Protein AF-A0A9P6NY23-F1 (afdb_monomer)

Nearest PDB structures (foldseek):
  4txw-assembly1_A  TM=6.314E-01  e=6.203E-06  Clostridium perfringens ATCC 13124
  7xtl-assembly2_B  TM=5.677E-01  e=8.888E-04  Homo sapiens
  7vmt-assembly4_D  TM=5.258E-01  e=1.716E-03  Mus musculus
  8h3s-assembly1_A  TM=4.570E-01  e=6.595E-02  Homo sapiens
  8h3u-assembly1_A  TM=4.764E-01  e=2.610E-01  Homo sapiens

Mean predicted aligned error: 10.03 Å

Radius of gyration: 23.02 Å; Cα contacts (8 Å, |Δi|>4): 483; chains: 1; bounding box: 55×40×74 Å

Sequence (301 aa):
MGSGTFVSKANVNKFSKLLELDLVQNGFSDAYFLTYMNQVPYQLEGHGSTDQYALSDDEKVHMHKGLVTLYHSLQHKNDIFPTNEEQPNMYKHDARTACRDDRCLFLTNVEAFPDVRLFSYNPSISVDDSERIHTDYFDQNKFISHPYSSAVDGDDKSAWKGPHNIKAGDYIGLDMLRPMPIALNYRVLTQHPYAYRRTLSVQISNDGVDWTEVRTAAPIACHAFDTKDAQENVPDLLECRFSIKETRYRFMRLESKRDLNFGFKVYDISFSAKAKRDVNGQLLEIVADEDGVFFVEDKDE

Structure (mmCIF, N/CA/C/O backbone):
data_AF-A0A9P6NY23-F1
#
_entry.id   AF-A0A9P6NY23-F1
#
loop_
_atom_site.group_PDB
_atom_site.id
_atom_site.type_symbol
_atom_site.label_atom_id
_atom_site.label_alt_id
_atom_site.label_comp_id
_atom_site.label_asym_id
_atom_site.label_entity_id
_atom_site.label_seq_id
_atom_site.pdbx_PDB_ins_code
_atom_site.Cartn_x
_atom_site.Cartn_y
_atom_site.Cartn_z
_atom_site.occupancy
_atom_site.B_iso_or_equiv
_atom_site.auth_seq_id
_atom_site.auth_comp_id
_atom_site.auth_asym_id
_atom_site.auth_atom_id
_atom_site.pdbx_PDB_model_num
ATOM 1 N N . MET A 1 1 ? 6.246 12.409 -7.779 1.00 38.81 1 MET A N 1
ATOM 2 C CA . MET A 1 1 ? 6.589 11.412 -6.743 1.00 38.81 1 MET A CA 1
ATOM 3 C C . MET A 1 1 ? 8.057 11.575 -6.381 1.00 38.81 1 MET A C 1
ATOM 5 O O . MET A 1 1 ? 8.905 11.297 -7.216 1.00 38.81 1 MET A O 1
ATOM 9 N N . GLY A 1 2 ? 8.376 12.048 -5.175 1.00 33.03 2 GLY A N 1
ATOM 10 C CA . GLY A 1 2 ? 9.726 11.891 -4.626 1.00 33.03 2 GLY A CA 1
ATOM 11 C C . GLY A 1 2 ? 9.853 10.481 -4.057 1.00 33.03 2 GLY A C 1
ATOM 12 O O . GLY A 1 2 ? 9.411 10.236 -2.941 1.00 33.03 2 GLY A O 1
ATOM 13 N N . SER A 1 3 ? 10.366 9.536 -4.843 1.00 41.41 3 SER A N 1
ATOM 14 C CA . SER A 1 3 ? 10.456 8.123 -4.463 1.00 41.41 3 SER A CA 1
ATOM 15 C C . SER A 1 3 ? 11.861 7.776 -3.977 1.00 41.41 3 SER A C 1
ATOM 17 O O . SER A 1 3 ? 12.781 7.608 -4.775 1.00 41.41 3 SER A O 1
ATOM 19 N N . GLY A 1 4 ? 12.030 7.608 -2.668 1.00 44.78 4 GLY A N 1
ATOM 20 C CA . GLY A 1 4 ? 13.106 6.767 -2.155 1.00 44.78 4 GLY A CA 1
ATOM 21 C C . GLY A 1 4 ? 12.670 5.310 -2.278 1.00 44.78 4 GLY A C 1
ATOM 22 O O . GLY A 1 4 ? 11.693 4.914 -1.651 1.00 44.78 4 GLY A O 1
ATOM 23 N N . THR A 1 5 ? 13.362 4.507 -3.084 1.00 52.97 5 THR A N 1
ATOM 24 C CA . THR A 1 5 ? 13.116 3.057 -3.122 1.00 52.97 5 THR A CA 1
ATOM 25 C C . THR A 1 5 ? 14.049 2.387 -2.121 1.00 52.97 5 THR A C 1
ATOM 27 O O . THR A 1 5 ? 15.268 2.540 -2.209 1.00 52.97 5 THR A O 1
ATOM 30 N N . PHE A 1 6 ? 13.504 1.634 -1.163 1.00 59.56 6 PHE A N 1
ATOM 31 C CA . PHE A 1 6 ? 14.333 0.768 -0.328 1.00 59.56 6 PHE A CA 1
ATOM 32 C C . PHE A 1 6 ? 14.863 -0.377 -1.186 1.00 59.56 6 PHE A C 1
ATOM 34 O O . PHE A 1 6 ? 14.111 -1.238 -1.634 1.00 59.56 6 PHE A O 1
ATOM 41 N N . VAL A 1 7 ? 16.173 -0.385 -1.409 1.00 68.00 7 VAL A N 1
ATOM 42 C CA . VAL A 1 7 ? 16.854 -1.430 -2.174 1.00 68.00 7 VAL A CA 1
ATOM 43 C C . VAL A 1 7 ? 17.757 -2.231 -1.251 1.00 68.00 7 VAL A C 1
ATOM 45 O O . VAL A 1 7 ? 18.436 -1.690 -0.376 1.00 68.00 7 VAL A O 1
ATOM 48 N N . SER A 1 8 ? 17.764 -3.550 -1.420 1.00 73.38 8 SER A N 1
ATOM 49 C CA . SER A 1 8 ? 18.634 -4.409 -0.625 1.00 73.38 8 SER A CA 1
ATOM 50 C C . SER A 1 8 ? 20.103 -4.157 -0.989 1.00 73.38 8 SER A C 1
ATOM 52 O O . SER A 1 8 ? 20.446 -3.884 -2.142 1.00 73.38 8 SER A O 1
ATOM 54 N N . LYS A 1 9 ? 21.013 -4.331 -0.021 1.00 80.56 9 LYS A N 1
ATOM 55 C CA . LYS A 1 9 ? 22.464 -4.301 -0.285 1.00 80.56 9 LYS A CA 1
ATOM 56 C C . LYS A 1 9 ? 22.869 -5.304 -1.377 1.00 80.56 9 LYS A C 1
ATOM 58 O O . LYS A 1 9 ? 23.813 -5.055 -2.123 1.00 80.56 9 LYS A O 1
ATOM 63 N N . ALA A 1 10 ? 22.162 -6.431 -1.473 1.00 81.50 10 ALA A N 1
ATOM 64 C CA . ALA A 1 10 ? 22.387 -7.427 -2.514 1.00 81.50 10 ALA A CA 1
ATOM 65 C C . ALA A 1 10 ? 22.076 -6.870 -3.914 1.00 81.50 10 ALA A C 1
ATOM 67 O O . ALA A 1 10 ? 22.895 -7.044 -4.816 1.00 81.50 10 ALA A O 1
ATOM 68 N N . ASN A 1 11 ? 20.967 -6.139 -4.068 1.00 81.69 11 ASN A N 1
ATOM 69 C CA . ASN A 1 11 ? 20.565 -5.516 -5.333 1.00 81.69 11 ASN A CA 1
ATOM 70 C C . ASN A 1 11 ? 21.550 -4.423 -5.762 1.00 81.69 11 ASN A C 1
ATOM 72 O O . ASN A 1 11 ? 21.963 -4.395 -6.920 1.00 81.69 11 ASN A O 1
ATOM 76 N N . VAL A 1 12 ? 22.035 -3.611 -4.814 1.00 85.06 12 VAL A N 1
ATOM 77 C CA . VAL A 1 12 ? 23.101 -2.624 -5.0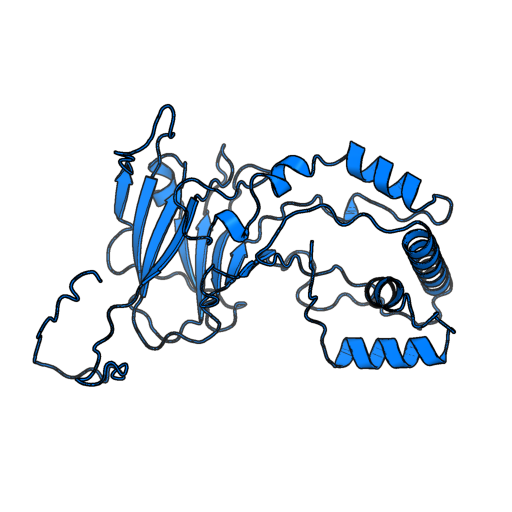71 1.00 85.06 12 VAL A CA 1
ATOM 78 C C . VAL A 1 12 ? 24.377 -3.303 -5.566 1.00 85.06 12 VAL A C 1
ATOM 80 O O . VAL A 1 12 ? 24.870 -2.979 -6.642 1.00 85.06 12 VAL A O 1
ATOM 83 N N . ASN A 1 13 ? 24.880 -4.300 -4.832 1.00 85.94 13 ASN A N 1
ATOM 84 C CA . ASN A 1 13 ? 26.097 -5.023 -5.213 1.00 85.94 13 ASN A CA 1
ATOM 85 C C . ASN A 1 13 ? 25.972 -5.699 -6.584 1.00 85.94 13 ASN A C 1
ATOM 87 O O . ASN A 1 13 ? 26.948 -5.803 -7.325 1.00 85.94 13 ASN A O 1
ATOM 91 N N . LYS A 1 14 ? 24.781 -6.206 -6.905 1.00 83.94 14 LYS A N 1
ATOM 92 C CA . LYS A 1 14 ? 24.498 -6.827 -8.193 1.00 83.94 14 LYS A CA 1
ATOM 93 C C . LYS A 1 14 ? 24.539 -5.806 -9.320 1.00 83.94 14 LYS A C 1
ATOM 95 O O . LYS A 1 14 ? 25.200 -6.054 -10.322 1.00 83.94 14 LYS A O 1
ATOM 100 N N . PHE A 1 15 ? 23.889 -4.662 -9.137 1.00 86.50 15 PHE A N 1
ATOM 101 C CA . PHE A 1 15 ? 23.930 -3.586 -10.116 1.00 86.50 15 PHE A CA 1
ATOM 102 C C . PHE A 1 15 ? 25.354 -3.073 -10.345 1.00 86.50 15 PHE A C 1
ATOM 104 O O . PHE A 1 15 ? 25.759 -2.928 -11.492 1.00 86.50 15 PHE A O 1
ATOM 111 N N . SER A 1 16 ? 26.158 -2.909 -9.288 1.00 84.31 16 SER A N 1
ATOM 112 C CA . SER A 1 16 ? 27.565 -2.511 -9.427 1.00 84.31 16 SER A CA 1
ATOM 113 C C . SER A 1 16 ? 28.368 -3.458 -10.323 1.00 84.31 16 SER A C 1
ATOM 115 O O . SER A 1 16 ? 29.153 -2.994 -11.137 1.00 84.31 16 SER A O 1
ATOM 117 N N . LYS A 1 17 ? 28.132 -4.774 -10.243 1.00 83.12 17 LYS A N 1
ATOM 118 C CA . LYS A 1 17 ? 28.774 -5.748 -11.145 1.00 83.12 17 LYS A CA 1
ATOM 119 C C . LYS A 1 17 ? 28.299 -5.619 -12.593 1.00 83.12 17 LYS A C 1
ATOM 121 O O . LYS A 1 17 ? 29.069 -5.864 -13.510 1.00 83.12 17 LYS A O 1
ATOM 126 N N . LEU A 1 18 ? 27.034 -5.257 -12.806 1.00 79.75 18 LEU A N 1
ATOM 127 C CA . LEU A 1 18 ? 26.483 -5.040 -14.147 1.00 79.75 18 LEU A CA 1
ATOM 128 C C . LEU A 1 18 ? 27.044 -3.765 -14.790 1.00 79.75 18 LEU A C 1
ATOM 130 O O . LEU A 1 18 ? 27.317 -3.768 -15.987 1.00 79.75 18 LEU A O 1
ATOM 134 N N . LEU A 1 19 ? 27.292 -2.719 -13.994 1.00 78.50 19 LEU A N 1
ATOM 135 C CA . LEU A 1 19 ? 27.961 -1.491 -14.442 1.00 78.50 19 LEU A CA 1
ATOM 136 C C . LEU A 1 19 ? 29.400 -1.728 -14.932 1.00 78.50 19 LEU A C 1
ATOM 138 O O . LEU A 1 19 ? 29.892 -0.985 -15.775 1.00 78.50 19 LEU A O 1
ATOM 142 N N . GLU A 1 20 ? 30.088 -2.751 -14.420 1.00 74.50 20 GLU A N 1
ATOM 143 C CA . GLU A 1 20 ? 31.425 -3.128 -14.903 1.00 74.50 20 GLU A CA 1
ATOM 144 C C . GLU A 1 20 ? 31.384 -3.794 -16.291 1.00 74.50 20 GLU A C 1
ATOM 146 O O . GLU A 1 20 ? 32.389 -3.794 -17.003 1.00 74.50 20 GLU A O 1
ATOM 151 N N . LEU A 1 21 ? 30.235 -4.360 -16.682 1.00 70.12 21 LEU A N 1
ATOM 152 C CA . LEU A 1 21 ? 30.041 -5.082 -17.945 1.00 70.12 21 LEU A CA 1
ATOM 153 C C . LEU A 1 21 ? 29.471 -4.195 -19.059 1.00 70.12 21 LEU A C 1
ATOM 155 O O . LEU A 1 21 ? 29.804 -4.393 -20.226 1.00 70.12 21 LEU A O 1
ATOM 159 N N . ASP A 1 22 ? 28.617 -3.234 -18.706 1.00 67.31 22 ASP A N 1
ATOM 160 C CA . ASP A 1 22 ? 28.002 -2.278 -19.626 1.00 67.31 22 ASP A CA 1
ATOM 161 C C . ASP A 1 22 ? 28.237 -0.860 -19.097 1.00 67.31 22 ASP A C 1
ATOM 163 O O . ASP A 1 22 ? 27.829 -0.530 -17.982 1.00 67.31 22 ASP A O 1
ATOM 167 N N . LEU A 1 23 ? 28.911 -0.020 -19.892 1.00 63.91 23 LEU A N 1
ATOM 168 C CA . LEU A 1 23 ? 29.203 1.369 -19.533 1.00 63.91 23 LEU A CA 1
ATOM 169 C C . LEU A 1 23 ? 27.909 2.190 -19.573 1.00 63.91 23 LEU A C 1
ATOM 171 O O . LEU A 1 23 ? 27.577 2.866 -20.553 1.00 63.91 23 LEU A O 1
AT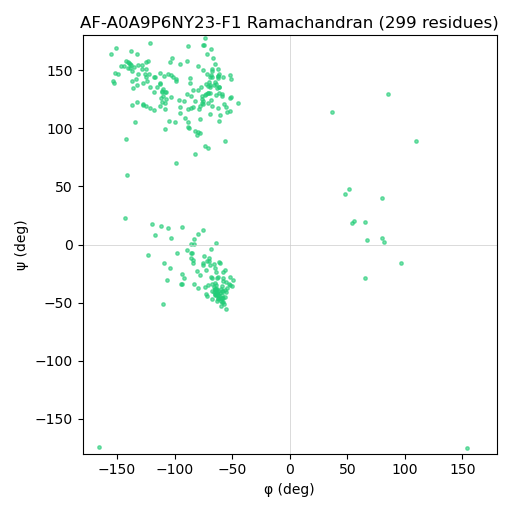OM 175 N N . VAL A 1 24 ? 27.168 2.121 -18.476 1.00 71.44 24 VAL A N 1
ATOM 176 C CA . VAL A 1 24 ? 26.052 3.006 -18.170 1.00 71.44 24 VAL A CA 1
ATOM 177 C C . VAL A 1 24 ? 26.601 4.397 -17.858 1.00 71.44 24 VAL A C 1
ATOM 179 O O . VAL A 1 24 ? 27.622 4.555 -17.190 1.00 71.44 24 VAL A O 1
ATOM 182 N N . GLN A 1 25 ? 25.921 5.436 -18.341 1.00 73.50 25 GLN A N 1
ATOM 183 C CA . GLN A 1 25 ? 26.262 6.800 -17.953 1.00 73.50 25 GLN A CA 1
ATOM 184 C C . GLN A 1 25 ? 25.853 7.034 -16.497 1.00 73.50 25 GLN A C 1
ATOM 186 O O . GLN A 1 25 ? 24.673 6.934 -16.168 1.00 73.50 25 GLN A O 1
ATOM 191 N N . ASN A 1 26 ? 26.819 7.395 -15.645 1.00 73.56 26 ASN A N 1
ATOM 192 C CA . ASN A 1 26 ? 26.605 7.551 -14.201 1.00 73.56 26 ASN A CA 1
ATOM 193 C C . ASN A 1 26 ? 25.414 8.460 -13.844 1.00 73.56 26 ASN A C 1
ATOM 195 O O . ASN A 1 26 ? 24.725 8.178 -12.867 1.00 73.56 26 ASN A O 1
ATOM 199 N N . GLY A 1 27 ? 25.152 9.506 -14.638 1.00 78.75 27 GLY A N 1
ATOM 200 C CA . GLY A 1 27 ? 24.052 10.453 -14.416 1.00 78.75 27 GLY A CA 1
ATOM 201 C C . GLY A 1 27 ? 22.645 9.864 -14.560 1.00 78.75 27 GLY A C 1
ATOM 202 O O . GLY A 1 27 ? 21.704 10.455 -14.052 1.00 78.75 27 GLY A O 1
ATOM 203 N N . PHE A 1 28 ? 22.504 8.693 -15.188 1.00 81.62 28 PHE A N 1
ATOM 204 C CA . PHE A 1 28 ? 21.215 8.027 -15.414 1.00 81.62 28 PHE A CA 1
ATOM 205 C C . PHE A 1 28 ? 21.151 6.643 -14.764 1.00 81.62 28 PHE A C 1
ATOM 207 O O . PHE A 1 28 ? 20.313 5.824 -15.133 1.00 81.62 28 PHE A O 1
ATOM 214 N N . SER A 1 29 ? 22.045 6.357 -13.809 1.00 82.25 29 SER A N 1
ATOM 215 C CA . SER A 1 29 ? 22.178 5.035 -13.178 1.00 82.25 29 SER A CA 1
ATOM 216 C C . SER A 1 29 ? 20.859 4.501 -12.617 1.00 82.25 29 SER A C 1
ATOM 218 O O . SER A 1 29 ? 20.612 3.302 -12.709 1.00 82.25 29 SER A O 1
ATOM 220 N N . ASP A 1 30 ? 19.989 5.376 -12.113 1.00 77.44 30 ASP A N 1
ATOM 221 C CA . ASP A 1 30 ? 18.697 4.998 -11.534 1.00 77.44 30 ASP A CA 1
ATOM 222 C C . ASP A 1 30 ? 17.749 4.365 -12.570 1.00 77.44 30 ASP A C 1
ATOM 224 O O . ASP A 1 30 ? 17.095 3.361 -12.273 1.00 77.44 30 ASP A O 1
ATOM 228 N N . ALA A 1 31 ? 17.748 4.863 -13.815 1.00 78.88 31 ALA A N 1
ATOM 229 C CA . ALA A 1 31 ? 16.949 4.306 -14.913 1.00 78.88 31 ALA A CA 1
ATOM 230 C C . ALA A 1 31 ? 17.377 2.868 -15.266 1.00 78.88 31 ALA A C 1
ATOM 232 O O . ALA A 1 31 ? 16.553 2.006 -15.589 1.00 78.88 31 ALA A O 1
ATOM 233 N N . TYR A 1 32 ? 18.677 2.585 -15.161 1.00 85.31 32 TYR A N 1
ATOM 234 C CA . TYR A 1 32 ? 19.221 1.247 -15.384 1.00 85.31 32 TYR A CA 1
ATOM 235 C C . TYR A 1 32 ? 19.036 0.346 -14.173 1.00 85.31 32 TYR A C 1
ATOM 237 O O . TYR A 1 32 ? 18.760 -0.837 -14.349 1.00 85.31 32 TYR A O 1
ATOM 245 N N . PHE A 1 33 ? 19.165 0.885 -12.959 1.00 85.31 33 PHE A N 1
ATOM 246 C CA . PHE A 1 33 ? 19.083 0.112 -11.726 1.00 85.31 33 PHE A CA 1
ATOM 247 C C . PHE A 1 33 ? 17.767 -0.660 -11.645 1.00 85.31 33 PHE A C 1
ATOM 249 O O . PHE A 1 33 ? 17.785 -1.886 -11.530 1.00 85.31 33 PHE A O 1
ATOM 256 N N . LEU A 1 34 ? 16.635 0.041 -11.766 1.00 79.00 34 LEU A N 1
ATOM 257 C CA . LEU A 1 34 ? 15.310 -0.577 -11.674 1.00 79.00 34 LEU A CA 1
ATOM 258 C C . LEU A 1 34 ? 15.096 -1.611 -12.784 1.00 79.00 34 LEU A C 1
ATOM 260 O O . LEU A 1 34 ? 14.658 -2.729 -12.516 1.00 79.00 34 LEU A O 1
ATOM 264 N N . THR A 1 35 ? 15.490 -1.270 -14.011 1.00 84.62 35 THR A N 1
ATOM 265 C CA . THR A 1 35 ? 15.363 -2.155 -15.173 1.00 84.62 35 THR A CA 1
ATOM 266 C C . THR A 1 35 ? 16.186 -3.437 -14.995 1.00 84.62 35 THR A C 1
ATOM 268 O O . THR A 1 35 ? 15.690 -4.542 -15.195 1.00 84.62 35 THR A O 1
ATOM 271 N N . TYR A 1 36 ? 17.440 -3.320 -14.558 1.00 86.88 36 TYR A N 1
ATOM 272 C CA . TYR A 1 36 ? 18.388 -4.436 -14.486 1.00 86.88 36 TYR A CA 1
ATOM 273 C C . TYR A 1 36 ? 18.122 -5.397 -13.325 1.00 86.88 36 TYR A C 1
ATOM 275 O O . TYR A 1 36 ? 18.629 -6.523 -13.331 1.00 86.88 36 TYR A O 1
ATOM 283 N N . MET A 1 37 ? 17.320 -4.997 -12.334 1.00 85.50 37 MET A N 1
ATOM 284 C CA . MET A 1 37 ? 16.860 -5.935 -11.311 1.00 85.50 37 MET A CA 1
ATOM 285 C C . MET A 1 37 ? 15.898 -6.977 -11.885 1.00 85.50 37 MET A C 1
ATOM 287 O O . MET A 1 37 ? 15.881 -8.095 -11.374 1.00 85.50 37 MET A O 1
ATOM 291 N N . ASN A 1 38 ? 15.162 -6.657 -12.958 1.00 85.81 38 ASN A N 1
ATOM 292 C CA . ASN A 1 38 ? 14.171 -7.544 -13.575 1.00 85.81 38 ASN A CA 1
ATOM 293 C C . ASN A 1 38 ? 13.220 -8.173 -12.534 1.00 85.81 38 ASN A C 1
ATOM 295 O O . ASN A 1 38 ? 12.981 -9.378 -12.537 1.00 85.81 38 ASN A O 1
ATOM 29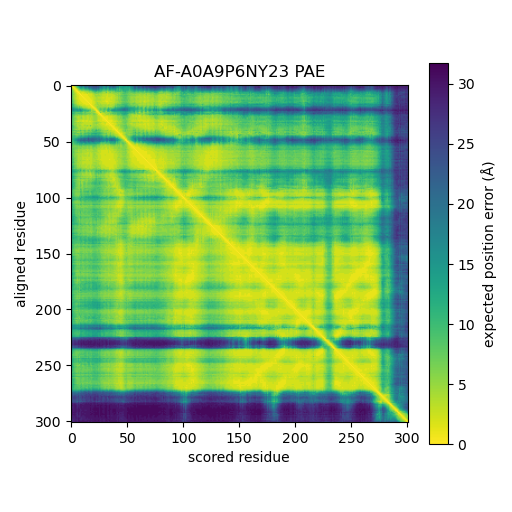9 N N . GLN A 1 39 ? 12.750 -7.356 -11.589 1.00 83.94 39 GLN A N 1
ATOM 300 C CA . GLN A 1 39 ? 11.786 -7.734 -10.555 1.00 83.94 39 GLN A CA 1
ATOM 301 C C . GLN A 1 39 ? 10.591 -6.785 -10.612 1.00 83.94 39 GLN A C 1
ATOM 303 O O . GLN A 1 39 ? 10.744 -5.616 -10.972 1.00 83.94 39 GLN A O 1
ATOM 308 N N . VAL A 1 40 ? 9.418 -7.273 -10.211 1.00 79.69 40 VAL A N 1
ATOM 309 C CA . VAL A 1 40 ? 8.254 -6.407 -9.996 1.00 79.69 40 VAL A CA 1
ATOM 310 C C . VAL A 1 40 ? 8.533 -5.529 -8.767 1.00 79.69 40 VAL A C 1
ATOM 312 O O . VAL A 1 40 ? 8.871 -6.071 -7.710 1.00 79.69 40 VAL A O 1
ATOM 315 N N . PRO A 1 41 ? 8.464 -4.190 -8.881 1.00 75.94 41 PRO A N 1
ATOM 316 C CA . PRO A 1 41 ? 8.763 -3.305 -7.763 1.00 75.94 41 PRO A CA 1
ATOM 317 C C . PRO A 1 41 ? 7.656 -3.353 -6.705 1.00 75.94 41 PRO A C 1
ATOM 319 O O . PRO A 1 41 ? 6.475 -3.450 -7.030 1.00 75.94 41 PRO A O 1
ATOM 322 N N . TYR A 1 42 ? 8.040 -3.196 -5.436 1.00 76.44 42 TYR A N 1
ATOM 323 C CA . TYR A 1 42 ? 7.075 -2.960 -4.363 1.00 76.44 42 TYR A CA 1
ATOM 324 C C . TYR A 1 42 ? 6.389 -1.609 -4.559 1.00 76.44 42 TYR A C 1
ATOM 326 O O . TYR A 1 42 ? 7.052 -0.599 -4.810 1.00 76.44 42 TYR A O 1
ATOM 334 N N . GLN A 1 43 ? 5.073 -1.574 -4.359 1.00 75.88 43 GLN A N 1
ATOM 335 C CA . GLN A 1 43 ? 4.325 -0.324 -4.353 1.00 75.88 43 GLN A CA 1
ATOM 336 C C . GLN A 1 43 ? 4.492 0.374 -2.997 1.00 75.88 43 GLN A C 1
ATOM 338 O O . GLN A 1 43 ? 3.807 0.059 -2.022 1.00 75.88 43 GLN A O 1
ATOM 343 N N . LEU A 1 44 ? 5.430 1.321 -2.950 1.00 76.19 44 LEU A N 1
ATOM 344 C CA . LEU A 1 44 ? 5.682 2.179 -1.797 1.00 76.19 44 LEU A CA 1
ATOM 345 C C . LEU A 1 44 ? 5.247 3.606 -2.111 1.00 76.19 44 LEU A C 1
ATOM 347 O O . LEU A 1 44 ? 5.674 4.192 -3.105 1.00 76.19 44 LEU A O 1
ATOM 351 N N . GLU A 1 45 ? 4.426 4.171 -1.238 1.00 78.94 45 GLU A N 1
ATOM 352 C CA . GLU A 1 45 ? 4.009 5.565 -1.301 1.00 78.94 45 GLU A CA 1
ATOM 353 C C . GLU A 1 45 ? 4.634 6.347 -0.137 1.00 78.94 45 GLU A C 1
ATOM 355 O O . GLU A 1 45 ? 4.637 5.896 1.010 1.00 78.94 45 GLU A O 1
ATOM 360 N N . GLY A 1 46 ? 5.212 7.509 -0.445 1.00 70.38 46 GLY A N 1
ATOM 361 C CA . GLY A 1 46 ? 5.755 8.440 0.544 1.00 70.38 46 GLY A CA 1
ATOM 362 C C . GLY A 1 46 ? 4.835 9.640 0.754 1.00 70.38 46 GLY A C 1
ATOM 363 O O . GLY A 1 46 ? 4.067 10.005 -0.134 1.00 70.38 46 GLY A O 1
ATOM 364 N N . HIS A 1 47 ? 4.953 10.294 1.910 1.00 63.88 47 HIS A N 1
ATOM 365 C CA . HIS A 1 47 ? 4.263 11.555 2.171 1.00 63.88 47 HIS A CA 1
ATOM 366 C C . HIS A 1 47 ? 4.903 12.706 1.381 1.00 63.88 47 HIS A C 1
ATOM 368 O O . HIS A 1 47 ? 6.115 12.914 1.440 1.00 63.88 47 HIS A O 1
ATOM 374 N N . GLY A 1 48 ? 4.093 13.480 0.659 1.00 61.34 48 GLY A N 1
ATOM 375 C CA . GLY A 1 48 ? 4.555 14.652 -0.081 1.00 61.34 48 GLY A CA 1
ATOM 376 C C . GLY A 1 48 ? 3.669 14.981 -1.274 1.00 61.34 48 GLY A C 1
ATOM 377 O O . GLY A 1 48 ? 2.632 14.356 -1.485 1.00 61.34 48 GLY A O 1
ATOM 378 N N . SER A 1 49 ? 4.083 15.979 -2.056 1.00 55.28 49 SER A N 1
ATOM 379 C CA . SER A 1 49 ? 3.362 16.347 -3.271 1.00 55.28 49 SER A CA 1
ATOM 380 C C . SER A 1 49 ? 3.279 15.158 -4.233 1.00 55.28 49 SER A C 1
ATOM 382 O O . SER A 1 49 ? 4.294 14.550 -4.597 1.00 55.28 49 SER A O 1
ATOM 384 N N . THR A 1 50 ? 2.059 14.853 -4.672 1.00 57.44 50 THR A N 1
ATOM 385 C CA . THR A 1 50 ? 1.770 13.892 -5.741 1.00 57.44 50 THR A CA 1
ATOM 386 C C . THR A 1 50 ? 2.088 14.455 -7.125 1.00 57.44 50 THR A C 1
ATOM 388 O O . THR A 1 50 ? 1.713 13.828 -8.115 1.00 57.44 50 THR A O 1
ATOM 391 N N . ASP A 1 51 ? 2.805 15.589 -7.213 1.00 58.88 51 ASP A N 1
ATOM 392 C CA . ASP A 1 51 ? 3.255 16.164 -8.480 1.00 58.88 51 ASP A CA 1
ATOM 393 C C . ASP A 1 51 ? 3.821 15.062 -9.370 1.00 58.88 51 ASP A C 1
ATOM 395 O O . ASP A 1 51 ? 4.730 14.307 -8.987 1.00 58.88 51 ASP A O 1
ATOM 399 N N . GLN A 1 52 ? 3.211 14.931 -10.546 1.00 63.50 52 GLN A N 1
ATOM 400 C CA . GLN A 1 52 ? 3.623 13.972 -11.551 1.00 63.50 52 GLN A CA 1
ATOM 401 C C . GLN A 1 52 ? 5.057 14.318 -11.930 1.00 63.50 52 GLN A C 1
ATOM 403 O O . GLN A 1 52 ? 5.335 15.373 -12.498 1.00 63.50 52 GLN A O 1
ATOM 408 N N . TYR A 1 53 ? 5.983 13.440 -11.559 1.00 69.25 53 TYR A N 1
ATOM 409 C CA . TYR A 1 53 ? 7.343 13.557 -12.040 1.00 69.25 53 TYR A CA 1
ATOM 410 C C . TYR A 1 53 ? 7.340 13.029 -13.470 1.00 69.25 53 TYR A C 1
ATOM 412 O O . TYR A 1 53 ? 7.137 11.834 -13.684 1.00 69.25 53 TYR A O 1
ATOM 420 N N . ALA A 1 54 ? 7.481 13.933 -14.433 1.00 76.12 54 ALA A N 1
ATOM 421 C CA . ALA A 1 54 ? 7.659 13.568 -15.826 1.00 76.12 54 ALA A CA 1
ATOM 422 C C . ALA A 1 54 ? 9.148 13.329 -16.077 1.00 76.12 54 ALA A C 1
ATOM 424 O O . ALA A 1 54 ? 9.971 14.190 -15.762 1.00 76.12 54 ALA A O 1
ATOM 425 N N . LEU A 1 55 ? 9.476 12.172 -16.652 1.00 80.25 55 LEU A N 1
ATOM 426 C CA . LEU A 1 55 ? 10.827 11.896 -17.131 1.00 80.25 55 LEU A CA 1
ATOM 427 C C . LEU A 1 55 ? 11.193 12.909 -18.221 1.00 80.25 55 LEU A C 1
ATOM 429 O O . LEU A 1 55 ? 10.396 13.171 -19.126 1.00 80.25 55 LEU A O 1
ATOM 433 N N . SER A 1 56 ? 12.403 13.452 -18.145 1.00 87.00 56 SER A N 1
ATOM 434 C CA . SER A 1 56 ? 13.002 14.238 -19.222 1.00 87.00 56 SER A CA 1
ATOM 435 C C . SER A 1 56 ? 13.284 13.373 -20.455 1.00 87.00 56 SER A C 1
ATOM 437 O O . SER A 1 56 ? 13.396 12.148 -20.363 1.00 87.00 56 SER A O 1
ATOM 439 N N . ASP A 1 57 ? 13.444 14.009 -21.618 1.00 87.81 57 ASP A N 1
ATOM 440 C CA . ASP A 1 57 ? 13.736 13.306 -22.875 1.00 87.81 57 ASP A CA 1
ATOM 441 C C . ASP A 1 57 ? 14.995 12.424 -22.763 1.00 87.81 57 ASP A C 1
ATOM 443 O O . ASP A 1 57 ? 14.996 11.275 -23.209 1.00 87.81 57 ASP A O 1
ATOM 447 N N . ASP A 1 58 ? 16.043 12.918 -22.095 1.00 87.69 58 ASP A N 1
ATOM 448 C CA . ASP A 1 58 ? 17.278 12.159 -21.871 1.00 87.69 58 ASP A CA 1
ATOM 449 C C . ASP A 1 58 ? 17.038 10.933 -20.970 1.00 87.69 58 ASP A C 1
ATOM 451 O O . ASP A 1 58 ? 17.502 9.830 -21.272 1.00 87.69 58 ASP A O 1
ATOM 455 N N . GLU A 1 59 ? 16.257 11.079 -19.894 1.00 87.00 59 GLU A N 1
ATOM 456 C CA . GLU A 1 59 ? 15.898 9.959 -19.013 1.00 87.00 59 GLU A CA 1
ATOM 457 C C . GLU A 1 59 ? 15.103 8.887 -19.759 1.00 87.00 59 GLU A C 1
ATOM 459 O O . GLU A 1 59 ? 15.370 7.694 -19.595 1.00 87.00 59 GLU A O 1
ATOM 464 N N . LYS A 1 60 ? 14.181 9.294 -20.639 1.00 88.12 60 LYS A N 1
ATOM 465 C CA . LYS A 1 60 ? 13.414 8.374 -21.489 1.00 88.12 60 LYS A CA 1
ATOM 466 C C . LYS A 1 60 ? 14.312 7.613 -22.460 1.00 88.12 60 LYS A C 1
ATOM 468 O O . LYS A 1 60 ? 14.150 6.400 -22.612 1.00 88.12 60 LYS A O 1
ATOM 473 N N . VAL A 1 61 ? 15.291 8.280 -23.075 1.00 88.88 61 VAL A N 1
ATOM 474 C CA . VAL A 1 61 ? 16.284 7.635 -23.952 1.00 88.88 61 VAL A CA 1
ATOM 475 C C . VAL A 1 61 ? 17.103 6.597 -23.181 1.00 88.88 61 VAL A C 1
ATOM 477 O O . VAL A 1 61 ? 17.285 5.468 -23.650 1.00 88.88 61 VAL A O 1
ATOM 480 N N . HIS A 1 62 ? 17.571 6.944 -21.983 1.00 88.38 62 HIS A N 1
ATOM 481 C CA . HIS A 1 62 ? 18.353 6.036 -21.146 1.00 88.38 62 HIS A CA 1
ATOM 482 C C . HIS A 1 62 ? 17.528 4.851 -20.629 1.00 88.38 62 HIS A C 1
ATOM 484 O O . HIS A 1 62 ? 18.011 3.714 -20.673 1.00 88.38 62 HIS A O 1
ATOM 490 N N . MET A 1 63 ? 16.272 5.080 -20.240 1.00 87.81 63 MET A N 1
ATOM 491 C CA . MET A 1 63 ? 15.335 4.019 -19.868 1.00 87.81 63 MET A CA 1
ATOM 492 C C . MET A 1 63 ? 15.058 3.079 -21.048 1.00 87.81 63 MET A C 1
ATOM 494 O O . MET A 1 63 ? 15.153 1.860 -20.897 1.00 87.81 63 MET A O 1
ATOM 498 N N . HIS A 1 64 ? 14.805 3.619 -22.246 1.00 88.69 64 HIS A N 1
ATOM 499 C CA . HIS A 1 64 ? 14.617 2.812 -23.453 1.00 88.69 64 HIS A CA 1
ATOM 500 C C . HIS A 1 64 ? 15.845 1.943 -23.748 1.00 88.69 64 HIS A C 1
ATOM 502 O O . HIS A 1 64 ? 15.712 0.741 -23.983 1.00 88.69 64 HIS A O 1
ATOM 508 N N . LYS A 1 65 ? 17.053 2.519 -23.665 1.00 88.44 65 LYS A N 1
ATOM 509 C CA . LYS A 1 65 ? 18.306 1.773 -23.841 1.00 88.44 65 LYS A CA 1
ATOM 510 C C . LYS A 1 65 ? 18.425 0.627 -22.830 1.00 88.44 65 LYS A C 1
ATOM 512 O O . LYS A 1 65 ? 18.750 -0.487 -23.229 1.00 88.44 65 LYS A O 1
ATOM 517 N N . GLY A 1 66 ? 18.143 0.879 -21.549 1.00 87.88 66 GLY A N 1
ATOM 518 C CA . GLY A 1 66 ? 18.166 -0.155 -20.510 1.00 87.88 66 GLY A CA 1
ATOM 519 C C . GLY A 1 66 ? 17.193 -1.304 -20.797 1.00 87.88 66 GLY A C 1
ATOM 520 O O . GLY A 1 66 ? 17.570 -2.473 -20.692 1.00 87.88 66 GLY A O 1
ATOM 521 N N . LEU A 1 67 ? 15.970 -0.981 -21.228 1.00 89.31 67 LEU A N 1
ATOM 522 C CA . LEU A 1 67 ? 14.939 -1.966 -21.568 1.00 89.31 67 LEU A CA 1
ATOM 523 C C . LEU A 1 67 ? 15.333 -2.829 -22.775 1.00 89.31 67 LEU A C 1
ATOM 525 O O . LEU A 1 67 ? 15.196 -4.052 -22.727 1.00 89.31 67 LEU A O 1
ATOM 529 N N . VAL A 1 68 ? 15.880 -2.219 -23.831 1.00 89.69 68 VAL A N 1
ATOM 530 C CA . VAL A 1 68 ? 16.359 -2.939 -25.022 1.00 89.69 68 VAL A CA 1
ATOM 531 C C . VAL A 1 68 ? 17.526 -3.869 -24.670 1.00 89.69 68 VAL A C 1
ATOM 533 O O . VAL A 1 68 ? 17.538 -5.028 -25.098 1.00 89.69 68 VAL A O 1
ATOM 536 N N . THR A 1 69 ? 18.479 -3.409 -23.850 1.00 88.00 69 THR A N 1
ATOM 537 C CA . THR A 1 69 ? 19.593 -4.242 -23.365 1.00 88.00 69 THR A CA 1
ATOM 538 C C . THR A 1 69 ? 19.082 -5.446 -22.575 1.00 88.00 69 THR A C 1
ATOM 540 O O . THR A 1 69 ? 19.485 -6.580 -22.854 1.00 88.00 69 THR A O 1
ATOM 543 N N . LEU A 1 70 ? 18.167 -5.227 -21.624 1.00 88.25 70 LEU A N 1
ATOM 544 C CA . LEU A 1 70 ? 17.549 -6.301 -20.846 1.00 88.25 70 LEU A CA 1
ATOM 545 C C . LEU A 1 70 ? 16.836 -7.305 -21.760 1.00 88.25 70 LEU A C 1
ATOM 547 O O . LEU A 1 70 ? 17.082 -8.506 -21.660 1.00 88.25 70 LEU A O 1
ATOM 551 N N . TYR A 1 71 ? 16.007 -6.822 -22.688 1.00 90.44 71 TYR A N 1
ATOM 552 C CA . TYR A 1 71 ? 15.249 -7.660 -23.614 1.00 90.44 71 TYR A CA 1
ATOM 553 C C . TYR A 1 71 ? 16.154 -8.579 -24.441 1.00 90.44 71 TYR A C 1
ATOM 555 O O . TYR A 1 71 ? 15.952 -9.795 -24.465 1.00 90.44 71 TYR A O 1
ATOM 563 N N . HIS A 1 72 ? 17.190 -8.028 -25.081 1.00 88.75 72 HIS A N 1
ATOM 564 C CA . HIS A 1 72 ? 18.116 -8.838 -25.869 1.00 88.75 72 HIS A CA 1
ATOM 565 C C . HIS A 1 72 ? 18.880 -9.834 -25.002 1.00 88.75 72 HIS A C 1
ATOM 567 O O . HIS A 1 72 ? 19.050 -10.985 -25.398 1.00 88.75 72 HIS A O 1
ATOM 573 N N . SER A 1 73 ? 19.308 -9.425 -23.814 1.00 87.81 73 SER A N 1
ATOM 574 C CA . SER A 1 73 ? 20.010 -10.294 -22.875 1.00 87.81 73 SER A CA 1
ATOM 575 C C . SER A 1 73 ? 19.159 -11.507 -22.461 1.00 87.81 73 SER A C 1
ATOM 577 O O . SER A 1 73 ? 19.608 -12.653 -22.561 1.00 87.81 73 SER A O 1
ATOM 579 N N . LEU A 1 74 ? 17.883 -11.275 -22.127 1.00 89.00 74 LEU A N 1
ATOM 580 C CA . LEU A 1 74 ? 16.912 -12.327 -21.811 1.00 89.00 74 LEU A CA 1
ATOM 581 C C . LEU A 1 74 ? 16.607 -13.227 -23.019 1.00 89.00 74 LEU A C 1
ATOM 583 O O . LEU A 1 74 ? 16.507 -14.446 -22.868 1.00 89.00 74 LEU A O 1
ATOM 587 N N . GLN A 1 75 ? 16.517 -12.661 -24.227 1.00 89.12 75 GLN A N 1
ATOM 588 C CA . GLN A 1 75 ? 16.300 -13.422 -25.462 1.00 89.12 75 GLN A CA 1
ATOM 589 C C . GLN A 1 75 ? 17.465 -14.382 -25.764 1.00 89.12 75 GLN A C 1
ATOM 591 O O . GLN A 1 75 ? 17.237 -15.509 -26.207 1.00 89.12 75 GLN A O 1
ATOM 596 N N . HIS A 1 76 ? 18.705 -13.954 -25.505 1.00 88.62 76 HIS A N 1
ATOM 597 C CA . HIS A 1 76 ? 19.914 -14.748 -25.750 1.00 88.62 76 HIS A CA 1
ATOM 598 C C . HIS A 1 76 ? 20.277 -15.697 -24.598 1.00 88.62 76 HIS A C 1
ATOM 600 O O . HIS A 1 76 ? 21.178 -16.515 -24.771 1.00 88.62 76 HIS A O 1
ATOM 606 N N . LYS A 1 77 ? 19.583 -15.623 -23.450 1.00 83.00 77 LYS A N 1
ATOM 607 C CA . LYS A 1 77 ? 19.821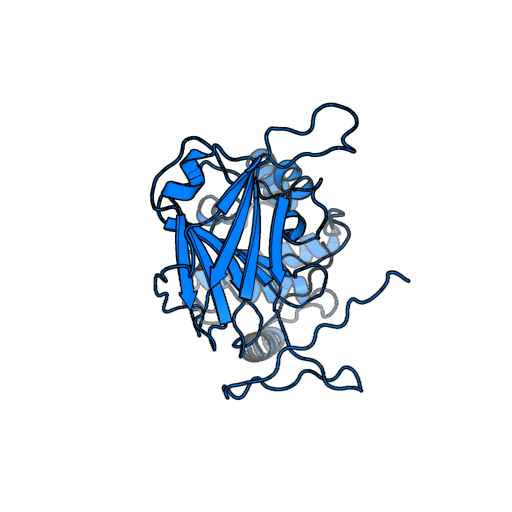 -16.464 -22.261 1.00 83.00 77 LYS A CA 1
ATOM 608 C C . LYS A 1 77 ? 21.289 -16.476 -21.821 1.00 83.00 77 LYS A C 1
ATOM 610 O O . LYS A 1 77 ? 21.880 -17.525 -21.600 1.00 83.00 77 LYS A O 1
ATOM 615 N N . ASN A 1 78 ? 21.886 -15.295 -21.731 1.00 81.25 78 ASN A N 1
ATOM 616 C CA . ASN A 1 78 ? 23.289 -15.124 -21.343 1.00 81.25 78 ASN A CA 1
ATOM 617 C C . ASN A 1 78 ? 23.519 -15.120 -19.813 1.00 81.25 78 ASN A C 1
ATOM 619 O O . ASN A 1 78 ? 24.634 -14.849 -19.378 1.00 81.25 78 ASN A O 1
ATOM 623 N N . ASP A 1 79 ? 22.471 -15.367 -19.016 1.00 81.00 79 ASP A N 1
ATOM 624 C CA . ASP A 1 79 ? 22.470 -15.414 -17.545 1.00 81.00 79 ASP A CA 1
ATOM 625 C C . ASP A 1 79 ? 23.004 -14.152 -16.832 1.00 81.00 79 ASP A C 1
ATOM 627 O O . ASP A 1 79 ? 23.355 -14.192 -15.651 1.00 81.00 79 ASP A O 1
ATOM 631 N N . ILE A 1 80 ? 23.030 -13.003 -17.519 1.00 81.69 80 ILE A N 1
ATOM 632 C CA . ILE A 1 80 ? 23.472 -11.721 -16.942 1.00 81.69 80 ILE A CA 1
ATOM 633 C C . ILE A 1 80 ? 22.426 -11.169 -15.960 1.00 81.69 80 ILE A C 1
ATOM 635 O O . ILE A 1 80 ? 22.765 -10.679 -14.880 1.00 81.69 80 ILE A O 1
ATOM 639 N N . PHE A 1 81 ? 21.145 -11.256 -16.326 1.00 83.69 81 PHE A N 1
ATOM 640 C CA . PHE A 1 81 ? 20.027 -10.748 -15.528 1.00 83.69 81 PHE A CA 1
ATOM 641 C C . PHE A 1 81 ? 19.289 -11.889 -14.817 1.00 83.69 81 PHE A C 1
ATOM 643 O O . PHE A 1 81 ? 19.178 -12.986 -15.368 1.00 83.69 81 PHE A O 1
ATOM 650 N N . PRO A 1 82 ? 18.766 -11.662 -13.595 1.00 79.00 82 PRO A N 1
ATOM 651 C CA . PRO A 1 82 ? 17.987 -12.681 -12.903 1.00 79.00 82 PRO A CA 1
ATOM 652 C C . PRO A 1 82 ? 16.706 -12.981 -13.672 1.00 79.00 82 PRO A C 1
ATOM 654 O O . PRO A 1 82 ? 16.011 -12.072 -14.111 1.00 79.00 82 PRO A O 1
ATOM 657 N N . THR A 1 83 ? 16.364 -14.256 -13.768 1.00 83.00 83 THR A N 1
ATOM 658 C CA . THR A 1 83 ? 15.086 -14.720 -14.325 1.00 83.00 83 THR A CA 1
ATOM 659 C C . THR A 1 83 ? 14.157 -15.284 -13.256 1.00 83.00 83 THR A C 1
ATOM 661 O O . THR A 1 83 ? 12.959 -15.416 -13.489 1.00 83.00 83 THR A O 1
ATOM 664 N N . ASN A 1 84 ? 14.698 -15.596 -12.077 1.00 85.00 84 ASN A N 1
ATOM 665 C CA . ASN A 1 84 ? 13.913 -16.038 -10.936 1.00 85.00 84 ASN A CA 1
ATOM 666 C C . ASN A 1 84 ? 13.267 -14.830 -10.255 1.00 85.00 84 ASN A C 1
ATOM 668 O O . ASN A 1 84 ? 13.943 -13.838 -9.974 1.00 85.00 84 ASN A O 1
ATOM 672 N N . GLU A 1 85 ? 11.974 -14.950 -9.971 1.00 82.56 85 GLU A N 1
ATOM 673 C CA . GLU A 1 85 ? 11.224 -13.968 -9.192 1.00 82.56 85 GLU A CA 1
ATOM 674 C C . GLU A 1 85 ? 11.609 -14.072 -7.708 1.00 82.56 85 GLU A C 1
ATOM 676 O O . GLU A 1 85 ? 11.612 -15.162 -7.120 1.00 82.56 85 GLU A O 1
ATOM 681 N N . GLU A 1 86 ? 11.955 -12.937 -7.105 1.00 82.38 86 GLU A N 1
ATOM 682 C CA . GLU A 1 86 ? 12.226 -12.833 -5.675 1.00 82.38 86 GLU A CA 1
ATOM 683 C C . GLU A 1 86 ? 10.941 -13.049 -4.860 1.00 82.38 86 GLU A C 1
ATOM 685 O O . GLU A 1 86 ? 9.830 -12.793 -5.317 1.00 82.38 86 GLU A O 1
ATOM 690 N N . GLN A 1 87 ? 11.086 -13.573 -3.640 1.00 80.88 87 GLN A N 1
ATOM 691 C CA . GLN A 1 87 ? 9.961 -13.755 -2.722 1.00 80.88 87 GLN A CA 1
ATOM 692 C C . GLN A 1 87 ? 9.905 -12.607 -1.701 1.00 80.88 87 GLN A C 1
ATOM 694 O O . GLN A 1 87 ? 10.960 -12.219 -1.193 1.00 80.88 87 GLN A O 1
ATOM 699 N N . PRO A 1 88 ? 8.705 -12.134 -1.314 1.00 78.56 88 PRO A N 1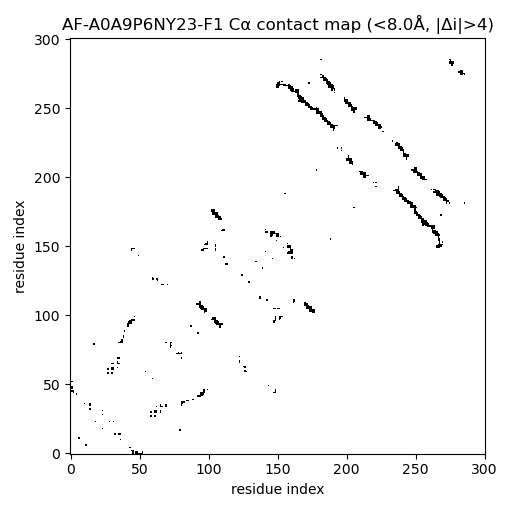
ATOM 700 C CA . PRO A 1 88 ? 7.394 -12.476 -1.879 1.00 78.56 88 PRO A CA 1
ATOM 701 C C . PRO A 1 88 ? 7.264 -12.075 -3.355 1.00 78.56 88 PRO A C 1
ATOM 703 O O . PRO A 1 88 ? 7.826 -11.069 -3.774 1.00 78.56 88 PRO A O 1
ATOM 706 N N . ASN A 1 89 ? 6.536 -12.889 -4.122 1.00 78.81 89 ASN A N 1
ATOM 707 C CA . ASN A 1 89 ? 6.199 -12.590 -5.515 1.00 78.81 89 ASN A CA 1
ATOM 708 C C . ASN A 1 89 ? 5.099 -11.526 -5.611 1.00 78.81 89 ASN A C 1
ATOM 710 O O . ASN A 1 89 ? 4.466 -11.209 -4.602 1.00 78.81 89 ASN A O 1
ATOM 714 N N . MET A 1 90 ? 4.825 -11.037 -6.823 1.00 77.31 90 MET A N 1
ATOM 715 C CA . MET A 1 90 ? 3.832 -9.976 -7.062 1.00 77.31 90 MET A CA 1
ATOM 716 C C . MET A 1 90 ? 2.462 -10.238 -6.406 1.00 77.31 90 MET A C 1
ATOM 718 O O . MET A 1 90 ? 1.858 -9.335 -5.851 1.00 77.31 90 MET A O 1
ATOM 722 N N . TYR A 1 91 ? 1.997 -11.492 -6.349 1.00 78.62 91 TYR A N 1
ATOM 723 C CA . TYR A 1 91 ? 0.697 -11.846 -5.747 1.00 78.62 91 TYR A CA 1
ATOM 724 C C . TYR A 1 91 ? 0.643 -11.713 -4.222 1.00 78.62 91 TYR A C 1
ATOM 726 O O . TYR A 1 91 ? -0.415 -11.880 -3.618 1.00 78.62 91 TYR A O 1
ATOM 734 N N . LYS A 1 92 ? 1.800 -11.526 -3.594 1.00 81.25 92 LYS A N 1
ATOM 735 C CA . LYS A 1 92 ? 1.975 -11.397 -2.150 1.00 81.25 92 LYS A CA 1
ATOM 736 C C . LYS A 1 92 ? 2.537 -10.026 -1.778 1.00 81.25 92 LYS A C 1
ATOM 738 O O . LYS A 1 92 ? 2.943 -9.837 -0.632 1.00 81.25 92 LYS A O 1
ATOM 743 N N . HIS A 1 93 ? 2.637 -9.103 -2.735 1.00 82.38 93 HIS A N 1
ATOM 744 C CA . HIS A 1 93 ? 3.070 -7.743 -2.456 1.00 82.38 93 HIS A CA 1
ATOM 745 C C . HIS A 1 93 ? 1.933 -6.977 -1.797 1.00 82.38 93 HIS A C 1
ATOM 747 O O . HIS A 1 93 ? 0.818 -6.921 -2.304 1.00 82.38 93 HIS A O 1
ATOM 753 N N . ASP A 1 94 ? 2.244 -6.373 -0.657 1.00 87.88 94 ASP A N 1
ATOM 754 C CA . ASP A 1 94 ? 1.390 -5.348 -0.081 1.00 87.88 94 ASP A CA 1
ATOM 755 C C . ASP A 1 94 ? 1.771 -4.000 -0.677 1.00 87.88 94 ASP A C 1
ATOM 757 O O . ASP A 1 94 ? 2.960 -3.661 -0.743 1.00 87.88 94 ASP A O 1
ATOM 761 N N . ALA A 1 95 ? 0.769 -3.188 -0.990 1.00 85.25 95 ALA A N 1
ATOM 762 C CA . ALA A 1 95 ? 0.971 -1.757 -1.093 1.00 85.25 95 ALA A CA 1
ATOM 763 C C . ALA A 1 95 ? 1.186 -1.176 0.306 1.00 85.25 95 ALA A C 1
ATOM 765 O O . ALA A 1 95 ? 0.479 -1.546 1.250 1.00 85.25 95 ALA A O 1
ATOM 766 N N . ARG A 1 96 ? 2.168 -0.276 0.446 1.00 88.69 96 ARG A N 1
ATOM 767 C CA . ARG A 1 96 ? 2.518 0.331 1.736 1.00 88.69 96 ARG A CA 1
ATOM 768 C C . ARG A 1 96 ? 2.695 1.835 1.640 1.00 88.69 96 ARG A C 1
ATOM 770 O O . ARG A 1 96 ? 3.291 2.335 0.691 1.00 88.69 96 ARG A O 1
ATOM 777 N N . THR A 1 97 ? 2.257 2.536 2.676 1.00 89.88 97 THR A N 1
ATOM 778 C CA . THR A 1 97 ? 2.554 3.959 2.890 1.00 89.88 97 THR A CA 1
ATOM 779 C C . THR A 1 97 ? 2.888 4.190 4.349 1.00 89.88 97 THR A C 1
ATOM 781 O O . THR A 1 97 ? 2.362 3.490 5.213 1.00 89.88 97 THR A O 1
ATOM 784 N N . ALA A 1 98 ? 3.748 5.162 4.637 1.00 89.94 98 ALA A N 1
ATOM 785 C CA . ALA A 1 98 ? 3.941 5.615 6.008 1.00 89.94 98 ALA A CA 1
ATOM 786 C C . ALA A 1 98 ? 2.638 6.207 6.571 1.00 89.94 98 ALA A C 1
ATOM 788 O O . ALA A 1 98 ? 1.785 6.691 5.824 1.00 89.94 98 ALA A O 1
ATOM 789 N N . CYS A 1 99 ? 2.479 6.100 7.886 1.00 89.75 99 CYS A N 1
ATOM 790 C CA . CYS A 1 99 ? 1.519 6.880 8.655 1.00 89.75 99 CYS A CA 1
ATOM 791 C C . CYS A 1 99 ? 2.091 8.280 8.911 1.00 89.75 99 CYS A C 1
ATOM 793 O O . CYS A 1 99 ? 3.306 8.419 9.034 1.00 89.75 99 CYS A O 1
ATOM 795 N N . ARG A 1 100 ? 1.235 9.295 9.093 1.00 84.88 100 ARG A N 1
ATOM 796 C CA . ARG A 1 100 ? 1.649 10.709 9.241 1.00 84.88 100 ARG A CA 1
ATOM 797 C C . ARG A 1 100 ? 2.767 10.984 10.254 1.00 84.88 100 ARG A C 1
ATOM 799 O O . ARG A 1 100 ? 3.493 11.962 10.113 1.00 84.88 100 ARG A O 1
ATOM 806 N N . ASP A 1 101 ? 2.853 10.188 11.309 1.00 82.62 101 ASP A N 1
ATOM 807 C CA . ASP A 1 101 ? 3.813 10.345 12.403 1.00 82.62 101 ASP A CA 1
ATOM 808 C C . ASP A 1 101 ? 4.950 9.310 12.375 1.00 82.62 101 ASP A C 1
ATOM 810 O O . ASP A 1 101 ? 5.644 9.131 13.377 1.00 82.62 101 ASP A O 1
ATOM 814 N N . ASP A 1 102 ? 5.111 8.602 11.253 1.00 82.56 102 ASP A N 1
ATOM 815 C CA . ASP A 1 102 ? 6.094 7.538 11.035 1.00 82.56 102 ASP A CA 1
ATOM 816 C C . ASP A 1 102 ? 6.045 6.408 12.083 1.00 82.56 102 ASP A C 1
ATOM 818 O O . ASP A 1 102 ? 6.991 5.630 12.229 1.00 82.56 102 ASP A O 1
ATOM 822 N N . ARG A 1 103 ? 4.941 6.269 12.835 1.00 85.31 103 ARG A N 1
ATOM 823 C CA . ARG A 1 103 ? 4.791 5.198 13.838 1.00 85.31 103 ARG A CA 1
ATOM 824 C C . ARG A 1 103 ? 4.305 3.882 13.246 1.00 85.31 103 ARG A C 1
ATOM 826 O O . ARG A 1 103 ? 4.348 2.859 13.931 1.00 85.31 103 ARG A O 1
ATOM 833 N N . CYS A 1 104 ? 3.821 3.903 12.011 1.00 91.25 104 CYS A N 1
ATOM 834 C CA . CYS A 1 104 ? 3.363 2.720 11.302 1.00 91.25 104 CYS A CA 1
ATOM 835 C C . CYS A 1 104 ? 3.523 2.835 9.786 1.00 91.25 104 CYS A C 1
ATOM 837 O O . CYS A 1 104 ? 3.772 3.915 9.254 1.00 91.25 104 CYS A O 1
ATOM 839 N N . LEU A 1 105 ? 3.342 1.703 9.106 1.00 92.94 105 LEU A N 1
ATOM 840 C CA . LEU A 1 105 ? 2.993 1.653 7.691 1.00 92.94 105 LEU A CA 1
ATOM 841 C C . LEU A 1 105 ? 1.556 1.154 7.555 1.00 92.94 105 LEU A C 1
ATOM 843 O O . LEU A 1 105 ? 1.203 0.146 8.162 1.00 92.94 105 LEU A O 1
ATOM 847 N N . PHE A 1 106 ? 0.747 1.802 6.730 1.00 94.62 106 PHE A N 1
ATOM 848 C CA . PHE A 1 106 ? -0.467 1.194 6.193 1.00 94.62 106 PHE A CA 1
ATOM 849 C C . PHE A 1 106 ? -0.094 0.054 5.247 1.00 94.62 106 PHE A C 1
ATOM 851 O O . PHE A 1 106 ? 0.898 0.157 4.526 1.00 94.62 106 PHE A O 1
ATOM 858 N N . LEU A 1 107 ? -0.885 -1.018 5.243 1.00 93.94 107 LEU A N 1
ATOM 859 C CA . LEU A 1 107 ? -0.722 -2.138 4.317 1.00 93.94 107 LEU A CA 1
ATOM 860 C C . LEU A 1 107 ? -2.064 -2.617 3.761 1.00 93.94 107 LEU A C 1
ATOM 862 O O . LEU A 1 107 ? -3.059 -2.701 4.484 1.00 93.94 107 LEU A O 1
ATOM 866 N N . THR A 1 108 ? -2.081 -2.960 2.477 1.00 95.31 108 THR A N 1
ATOM 867 C CA . THR A 1 108 ? -3.227 -3.570 1.792 1.00 95.31 108 THR A CA 1
ATOM 868 C C . THR A 1 108 ? -2.752 -4.442 0.633 1.00 95.31 108 THR A C 1
ATOM 870 O O . THR A 1 108 ? -1.752 -4.125 -0.006 1.00 95.31 108 THR A O 1
ATOM 873 N N . ASN A 1 109 ? -3.481 -5.519 0.336 1.00 93.25 109 ASN A N 1
ATOM 874 C CA . ASN A 1 109 ? -3.296 -6.308 -0.889 1.00 93.25 109 ASN A CA 1
ATOM 875 C C . ASN A 1 109 ? -4.033 -5.709 -2.102 1.00 93.25 109 ASN A C 1
ATOM 877 O O . ASN A 1 109 ? -4.051 -6.313 -3.173 1.00 93.25 109 ASN A O 1
ATOM 881 N N . VAL A 1 110 ? -4.722 -4.578 -1.927 1.00 92.44 110 VAL A N 1
ATOM 882 C CA . VAL A 1 110 ? -5.492 -3.933 -2.989 1.00 92.44 110 VAL A CA 1
ATOM 883 C C . VAL A 1 110 ? -4.588 -2.989 -3.766 1.00 92.44 110 VAL A C 1
ATOM 885 O O . VAL A 1 110 ? -4.335 -1.864 -3.341 1.00 92.44 110 VAL A O 1
ATOM 888 N N . GLU A 1 111 ? -4.134 -3.452 -4.925 1.00 87.06 111 GLU A N 1
ATOM 889 C CA . GLU A 1 111 ? -3.322 -2.670 -5.854 1.00 87.06 111 GLU A CA 1
ATOM 890 C C . GLU A 1 111 ? -4.151 -1.552 -6.495 1.00 87.06 111 GLU A C 1
ATOM 892 O O . GLU A 1 111 ? -5.241 -1.780 -7.021 1.00 87.06 111 GLU A O 1
ATOM 897 N N . ALA A 1 112 ? -3.628 -0.328 -6.467 1.00 84.62 112 ALA A N 1
ATOM 898 C CA . ALA A 1 112 ? -4.222 0.820 -7.143 1.00 84.62 112 ALA A CA 1
ATOM 899 C C . ALA A 1 112 ? -3.936 0.818 -8.648 1.00 84.62 112 ALA A C 1
ATOM 901 O O . ALA A 1 112 ? -4.705 1.400 -9.408 1.00 84.62 112 ALA A O 1
ATOM 902 N N . PHE A 1 113 ? -2.838 0.187 -9.065 1.00 82.19 113 PHE A N 1
ATOM 903 C CA . PHE A 1 113 ? -2.396 0.124 -10.452 1.00 82.19 113 PHE A CA 1
ATOM 904 C C . PHE A 1 113 ? -2.871 -1.170 -11.124 1.00 82.19 113 PHE A C 1
ATOM 906 O O . PHE A 1 113 ? -3.154 -2.153 -10.441 1.00 82.19 113 PHE A O 1
ATOM 913 N N . PRO A 1 114 ? -3.005 -1.179 -12.460 1.00 81.31 114 PRO A N 1
ATOM 914 C CA . PRO A 1 114 ? -3.376 -2.381 -13.185 1.00 81.31 114 PRO A CA 1
ATOM 915 C C . PRO A 1 114 ? -2.291 -3.453 -13.066 1.00 81.31 114 PRO A C 1
ATOM 917 O O . PRO A 1 114 ? -1.106 -3.158 -12.922 1.00 81.31 114 PRO A O 1
ATOM 920 N N . ASP A 1 115 ? -2.717 -4.702 -13.222 1.00 80.88 115 ASP A N 1
ATOM 921 C CA . ASP A 1 115 ? -1.828 -5.856 -13.255 1.00 80.88 115 ASP A CA 1
ATOM 922 C C . ASP A 1 115 ? -0.770 -5.703 -14.357 1.00 80.88 115 ASP A C 1
ATOM 924 O O . ASP A 1 115 ? -1.090 -5.606 -15.546 1.00 80.88 115 ASP A O 1
ATOM 928 N N . VAL A 1 116 ? 0.503 -5.722 -13.958 1.00 79.50 116 VAL A N 1
ATOM 929 C CA . VAL A 1 116 ? 1.653 -5.542 -14.856 1.00 79.50 116 VAL A CA 1
ATOM 930 C C . VAL A 1 116 ? 1.698 -6.575 -15.985 1.00 79.50 116 VAL A C 1
ATOM 932 O O . VAL A 1 116 ? 2.249 -6.301 -17.047 1.00 79.50 116 VAL A O 1
ATOM 935 N N . ARG A 1 117 ? 1.071 -7.746 -15.808 1.00 81.31 117 ARG A N 1
ATOM 936 C CA . ARG A 1 117 ? 1.022 -8.822 -16.815 1.00 81.31 117 ARG A CA 1
ATOM 937 C C . ARG A 1 117 ? 0.122 -8.502 -18.005 1.00 81.31 117 ARG A C 1
ATOM 939 O O . ARG A 1 117 ? 0.182 -9.203 -19.013 1.00 81.31 117 ARG A O 1
ATOM 946 N N . LEU A 1 118 ? -0.723 -7.477 -17.896 1.00 82.69 118 LEU A N 1
ATOM 947 C CA . LEU A 1 118 ? -1.556 -7.005 -19.004 1.00 82.69 118 LEU A CA 1
ATOM 948 C C . LEU A 1 118 ? -0.723 -6.342 -20.105 1.00 82.69 118 LEU A C 1
ATOM 950 O O . LEU A 1 118 ? -1.191 -6.215 -21.236 1.00 82.69 118 LEU A O 1
ATOM 954 N N . PHE A 1 119 ? 0.513 -5.955 -19.788 1.00 80.75 119 PHE A N 1
ATOM 955 C CA . PHE A 1 119 ? 1.408 -5.265 -20.696 1.00 80.75 119 PHE A CA 1
ATOM 956 C C . PHE A 1 119 ? 2.581 -6.171 -21.069 1.00 80.75 119 PHE A C 1
ATOM 958 O O . PHE A 1 119 ? 3.294 -6.700 -20.219 1.00 80.75 119 PHE A O 1
ATOM 965 N N . SER A 1 120 ? 2.802 -6.343 -22.371 1.00 82.81 120 SER A N 1
ATOM 966 C CA . SER A 1 120 ? 3.998 -6.994 -22.900 1.00 82.81 120 SER A CA 1
ATOM 967 C C . SER A 1 120 ? 4.953 -5.938 -23.436 1.00 82.81 120 SER A C 1
ATOM 969 O O . SER A 1 120 ? 4.563 -5.135 -24.288 1.00 82.81 120 SER A O 1
ATOM 971 N N . TYR A 1 121 ? 6.207 -5.970 -22.991 1.00 83.62 121 TYR A N 1
ATOM 972 C CA . TYR A 1 121 ? 7.231 -5.091 -23.543 1.00 83.62 121 TYR A CA 1
ATOM 973 C C . TYR A 1 121 ? 7.469 -5.389 -25.031 1.00 83.62 121 TYR A C 1
ATOM 975 O O . TYR A 1 121 ? 7.605 -6.546 -25.433 1.00 83.62 121 TYR A O 1
ATOM 983 N N . ASN A 1 122 ? 7.549 -4.333 -25.841 1.00 87.19 122 ASN A N 1
ATOM 984 C CA . ASN A 1 122 ? 7.899 -4.404 -27.253 1.00 87.19 122 ASN A CA 1
ATOM 985 C C . ASN A 1 122 ? 9.096 -3.466 -27.512 1.00 87.19 122 ASN A C 1
ATOM 987 O O . ASN A 1 122 ? 8.969 -2.261 -27.314 1.00 87.19 122 ASN A O 1
ATOM 991 N N . PRO A 1 123 ? 10.255 -3.970 -27.971 1.00 87.50 123 PRO A N 1
ATOM 992 C CA . PRO A 1 123 ? 11.431 -3.129 -28.199 1.00 87.50 123 PRO A CA 1
ATOM 993 C C . PRO A 1 123 ? 11.281 -2.167 -29.388 1.00 87.50 123 PRO A C 1
ATOM 995 O O . PRO A 1 123 ? 12.089 -1.260 -29.541 1.00 87.50 123 PRO A O 1
ATOM 998 N N . SER A 1 124 ? 10.278 -2.360 -30.253 1.00 87.62 124 SER A N 1
ATOM 999 C CA . SER A 1 124 ? 10.033 -1.502 -31.419 1.00 87.62 124 SER A CA 1
ATOM 1000 C C . SER A 1 124 ? 9.204 -0.253 -31.115 1.00 87.62 124 SER A C 1
ATOM 1002 O O . SER A 1 124 ? 9.047 0.579 -32.006 1.00 87.62 124 SER A O 1
ATOM 1004 N N . ILE A 1 125 ? 8.657 -0.122 -29.902 1.00 88.19 125 ILE A N 1
ATOM 1005 C CA . ILE A 1 125 ? 7.934 1.082 -29.472 1.00 88.19 125 ILE A CA 1
ATOM 1006 C C . ILE A 1 125 ? 8.830 1.949 -28.588 1.00 88.19 125 ILE A C 1
ATOM 1008 O O . ILE A 1 125 ? 9.643 1.442 -27.810 1.00 88.19 125 ILE A O 1
ATOM 1012 N N . SER A 1 126 ? 8.687 3.267 -28.713 1.00 86.44 126 SER A N 1
ATOM 1013 C CA . SER A 1 126 ? 9.372 4.210 -27.832 1.00 86.44 126 SER A CA 1
ATOM 1014 C C . SER A 1 126 ? 8.761 4.180 -26.426 1.00 86.44 126 SER A C 1
ATOM 1016 O O . SER A 1 126 ? 7.649 3.685 -26.213 1.00 86.44 126 SER A O 1
ATOM 1018 N N . VAL A 1 127 ? 9.486 4.740 -25.456 1.00 86.06 127 VAL A N 1
ATOM 1019 C CA . VAL A 1 127 ? 8.948 4.965 -24.106 1.00 86.06 127 VAL A CA 1
ATOM 1020 C C . VAL A 1 127 ? 7.712 5.866 -24.156 1.00 86.06 127 VAL A C 1
ATOM 1022 O O . VAL A 1 127 ? 6.730 5.552 -23.494 1.00 86.06 127 VAL A O 1
ATOM 1025 N N . ASP A 1 128 ? 7.707 6.907 -24.994 1.00 86.81 128 ASP A N 1
ATOM 1026 C CA . ASP A 1 128 ? 6.560 7.815 -25.142 1.00 86.81 128 ASP A CA 1
ATOM 1027 C C . ASP A 1 128 ? 5.306 7.105 -25.656 1.00 86.81 128 ASP A C 1
ATOM 1029 O O . ASP A 1 128 ? 4.202 7.308 -25.148 1.00 86.81 128 ASP A O 1
ATOM 1033 N N . ASP A 1 129 ? 5.462 6.239 -26.661 1.00 88.00 129 ASP A N 1
ATOM 1034 C CA . ASP A 1 129 ? 4.344 5.457 -27.181 1.00 88.00 129 ASP A CA 1
ATOM 1035 C C . ASP A 1 129 ? 3.822 4.478 -26.122 1.00 88.00 129 ASP A C 1
ATOM 1037 O O . ASP A 1 129 ? 2.609 4.300 -25.997 1.00 88.00 129 ASP A O 1
ATOM 1041 N N . SER A 1 130 ? 4.721 3.884 -25.328 1.00 85.94 130 SER A N 1
ATOM 1042 C CA . SER A 1 130 ? 4.349 3.030 -24.198 1.00 85.94 130 SER A CA 1
ATOM 1043 C C . SER A 1 130 ? 3.575 3.810 -23.131 1.00 85.94 130 SER A C 1
ATOM 1045 O O . SER A 1 130 ? 2.498 3.369 -22.729 1.00 85.94 130 SER A O 1
ATOM 1047 N N . GLU A 1 131 ? 4.067 4.979 -22.709 1.00 84.38 131 GLU A N 1
ATOM 1048 C CA . GLU A 1 131 ? 3.398 5.863 -21.743 1.00 84.38 131 GLU A CA 1
ATOM 1049 C C . GLU A 1 131 ? 1.986 6.238 -22.211 1.00 84.38 131 GLU A C 1
ATOM 1051 O O . GLU A 1 131 ? 1.027 6.131 -21.439 1.00 84.38 131 GLU A O 1
ATOM 1056 N N . ARG A 1 132 ? 1.831 6.603 -23.492 1.00 85.62 132 ARG A N 1
ATOM 1057 C CA . ARG A 1 132 ? 0.525 6.924 -24.087 1.00 85.62 132 ARG A CA 1
ATOM 1058 C C . ARG A 1 132 ? -0.445 5.745 -23.995 1.00 85.62 132 ARG A C 1
ATOM 1060 O O . ARG A 1 132 ? -1.551 5.911 -23.494 1.00 85.62 132 ARG A O 1
ATOM 1067 N N . ILE A 1 133 ? -0.012 4.549 -24.405 1.00 85.31 133 ILE A N 1
ATOM 1068 C CA . ILE A 1 133 ? -0.834 3.326 -24.339 1.00 85.31 133 ILE A CA 1
ATOM 1069 C C . ILE A 1 133 ? -1.284 3.033 -22.899 1.00 85.31 133 ILE A C 1
ATOM 1071 O O . ILE A 1 133 ? -2.424 2.629 -22.677 1.00 85.31 133 ILE A O 1
ATOM 1075 N N . HIS A 1 134 ? -0.406 3.232 -21.913 1.00 81.88 134 HIS A N 1
ATOM 1076 C CA . HIS A 1 134 ? -0.726 2.948 -20.511 1.00 81.88 134 HIS A CA 1
ATOM 1077 C C . HIS A 1 134 ? -1.686 3.989 -19.925 1.00 81.88 134 HIS A C 1
ATOM 1079 O O . HIS A 1 134 ? -2.583 3.633 -19.161 1.00 81.88 134 HIS A O 1
ATOM 1085 N N . THR A 1 135 ? -1.537 5.255 -20.320 1.00 80.56 135 THR A N 1
ATOM 1086 C CA . THR A 1 135 ? -2.419 6.352 -19.898 1.00 80.56 135 THR A CA 1
ATOM 1087 C C . THR A 1 135 ? -3.837 6.167 -20.442 1.00 80.56 135 THR A C 1
ATOM 1089 O O . THR A 1 135 ? -4.805 6.412 -19.727 1.00 80.56 135 THR A O 1
ATOM 1092 N N . ASP A 1 136 ? -3.975 5.649 -21.666 1.00 82.81 136 ASP A N 1
ATOM 1093 C CA . ASP A 1 136 ? -5.279 5.314 -22.253 1.00 82.81 136 ASP A CA 1
ATOM 1094 C C . ASP A 1 136 ? -5.960 4.130 -21.537 1.00 82.81 136 ASP A C 1
ATOM 1096 O O . ASP A 1 136 ? -7.189 4.041 -21.500 1.00 82.81 136 ASP A O 1
ATOM 1100 N N . TYR A 1 137 ? -5.175 3.212 -20.960 1.00 82.12 137 TYR A N 1
ATOM 1101 C CA . TYR A 1 137 ? -5.693 2.031 -20.265 1.00 82.12 137 TYR A CA 1
ATOM 1102 C C . TYR A 1 137 ? -6.107 2.315 -18.815 1.00 82.12 137 TYR A C 1
ATOM 1104 O O . TYR A 1 137 ? -7.050 1.702 -18.307 1.00 82.12 137 TYR A O 1
ATOM 1112 N N . PHE A 1 138 ? -5.405 3.220 -18.130 1.00 82.75 138 PHE A N 1
ATOM 1113 C CA . PHE A 1 138 ? -5.584 3.447 -16.701 1.00 82.75 138 PHE A CA 1
ATOM 1114 C C . PHE A 1 138 ? -5.606 4.934 -16.333 1.00 82.75 138 PHE A C 1
ATOM 1116 O O . PHE A 1 138 ? -4.625 5.659 -16.484 1.00 82.75 138 PHE A O 1
ATOM 1123 N N . ASP A 1 139 ? -6.727 5.360 -15.747 1.00 82.75 139 ASP A N 1
ATOM 1124 C CA . ASP A 1 139 ? -6.904 6.710 -15.213 1.00 82.75 139 ASP A CA 1
ATOM 1125 C C . ASP A 1 139 ? -6.215 6.866 -13.848 1.00 82.75 139 ASP A C 1
ATOM 1127 O O . ASP A 1 139 ? -6.779 6.560 -12.791 1.00 82.75 139 ASP A O 1
ATOM 1131 N N . GLN A 1 140 ? -4.989 7.393 -13.878 1.00 81.19 140 GLN A N 1
ATOM 1132 C CA . GLN A 1 140 ? -4.173 7.649 -12.689 1.00 81.19 140 GLN A CA 1
ATOM 1133 C C . GLN A 1 140 ? -4.773 8.709 -11.754 1.00 81.19 140 GLN A C 1
ATOM 1135 O O . GLN A 1 140 ? -4.440 8.730 -10.567 1.00 81.19 140 GLN A O 1
ATOM 1140 N N . ASN A 1 141 ? -5.686 9.565 -12.234 1.00 82.75 141 ASN A N 1
ATOM 1141 C CA . ASN A 1 141 ? -6.243 10.656 -11.428 1.00 82.75 141 ASN A CA 1
ATOM 1142 C C . ASN A 1 141 ? -7.023 10.140 -10.217 1.00 82.75 141 ASN A C 1
ATOM 1144 O O . ASN A 1 141 ? -7.071 10.801 -9.179 1.00 82.75 141 ASN A O 1
ATOM 1148 N N . LYS A 1 142 ? -7.604 8.939 -10.317 1.00 83.81 142 LYS A N 1
ATOM 1149 C CA . LYS A 1 142 ? -8.279 8.287 -9.188 1.00 83.81 142 LYS A CA 1
ATOM 1150 C C . LYS A 1 142 ? -7.322 7.988 -8.042 1.00 83.81 142 LYS A C 1
ATOM 1152 O O . LYS A 1 142 ? -7.682 8.216 -6.895 1.00 83.81 142 LYS A O 1
ATOM 1157 N N . PHE A 1 143 ? -6.117 7.516 -8.353 1.00 86.38 143 PHE A N 1
ATOM 1158 C CA . PHE A 1 143 ? -5.092 7.274 -7.343 1.00 86.38 143 PHE A CA 1
ATOM 1159 C C . PHE A 1 143 ? -4.533 8.592 -6.801 1.00 86.38 143 PHE A C 1
ATOM 1161 O O . PHE A 1 143 ? -4.456 8.762 -5.595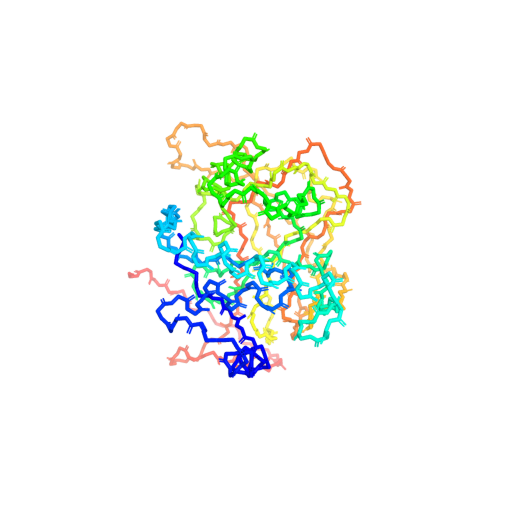 1.00 86.38 143 PHE A O 1
ATOM 1168 N N . ILE A 1 144 ? -4.236 9.561 -7.673 1.00 84.88 144 ILE A N 1
ATOM 1169 C CA . ILE A 1 144 ? -3.693 10.871 -7.268 1.00 84.88 144 ILE A CA 1
ATOM 1170 C C . ILE A 1 144 ? -4.640 11.613 -6.312 1.00 84.88 144 ILE A C 1
ATOM 1172 O O . ILE A 1 144 ? -4.185 12.266 -5.378 1.00 84.88 144 ILE A O 1
ATOM 1176 N N . SER A 1 145 ? -5.954 11.513 -6.538 1.00 88.19 145 SER A N 1
ATOM 1177 C CA . SER A 1 145 ? -6.975 12.158 -5.700 1.00 88.19 145 SER A CA 1
ATOM 1178 C C . SER A 1 145 ? -7.296 11.401 -4.409 1.00 88.19 145 SER A C 1
ATOM 1180 O O . SER A 1 145 ? -7.804 12.008 -3.467 1.00 88.19 145 SER A O 1
ATOM 1182 N N . HIS A 1 146 ? -7.029 10.094 -4.365 1.00 91.44 146 HIS A N 1
ATOM 1183 C CA . HIS A 1 146 ? -7.364 9.210 -3.248 1.00 91.44 146 HIS A CA 1
ATOM 1184 C C . HIS A 1 146 ? -6.253 8.181 -2.983 1.00 91.44 146 HIS A C 1
ATOM 1186 O O . HIS A 1 146 ? -6.504 6.972 -3.092 1.00 91.44 146 HIS A O 1
ATOM 1192 N N . PRO A 1 147 ? -5.029 8.639 -2.672 1.00 91.25 147 PRO A N 1
ATOM 1193 C CA . PRO A 1 147 ? -3.865 7.771 -2.544 1.00 91.25 147 PRO A CA 1
ATOM 1194 C C . PRO A 1 147 ? -3.915 6.969 -1.233 1.00 91.25 147 PRO A C 1
ATOM 1196 O O . PRO A 1 147 ? -4.792 7.202 -0.396 1.00 91.25 147 PRO A O 1
ATOM 1199 N N . TYR A 1 148 ? -3.015 6.001 -1.029 1.00 92.50 148 TYR A N 1
ATOM 1200 C CA . TYR A 1 148 ? -3.042 5.188 0.195 1.00 92.50 148 TYR A CA 1
ATOM 1201 C C . TYR A 1 148 ? -2.758 6.024 1.438 1.00 92.50 148 TYR A C 1
ATOM 1203 O O . TYR A 1 148 ? -3.314 5.733 2.497 1.00 92.50 148 TYR A O 1
ATOM 1211 N N . SER A 1 149 ? -1.910 7.057 1.331 1.00 91.88 149 SER A N 1
ATOM 1212 C CA . SER A 1 149 ? -1.566 7.924 2.468 1.00 91.88 149 SER A CA 1
ATOM 1213 C C . SER A 1 149 ? -2.785 8.596 3.087 1.00 91.88 149 SER A C 1
ATOM 1215 O O . SER A 1 149 ? -2.806 8.781 4.299 1.00 91.88 149 SER A O 1
ATOM 1217 N N . SER A 1 150 ? -3.840 8.848 2.307 1.00 93.00 150 SER A N 1
ATOM 1218 C CA . SER A 1 150 ? -5.110 9.384 2.807 1.00 93.00 150 SER A CA 1
ATOM 1219 C C . SER A 1 150 ? -5.903 8.420 3.694 1.00 93.00 150 SER A C 1
ATOM 1221 O O . SER A 1 150 ? -6.952 8.789 4.196 1.00 93.00 150 SER A O 1
ATOM 1223 N N . ALA A 1 151 ? -5.461 7.174 3.882 1.00 95.00 151 ALA A N 1
ATOM 1224 C CA . ALA A 1 151 ? -6.010 6.304 4.922 1.00 95.00 151 ALA A CA 1
ATOM 1225 C C . ALA A 1 151 ? -5.353 6.537 6.294 1.00 95.00 151 ALA A C 1
ATOM 1227 O O . ALA A 1 151 ? -5.860 6.032 7.290 1.00 95.00 151 ALA A O 1
ATOM 1228 N N . VAL A 1 152 ? -4.198 7.209 6.356 1.00 94.06 152 VAL A N 1
ATOM 1229 C CA . VAL A 1 152 ? -3.334 7.299 7.551 1.00 94.06 152 VAL A CA 1
ATOM 1230 C C . VAL A 1 152 ? -2.674 8.676 7.716 1.00 94.06 152 VAL A C 1
ATOM 1232 O O . VAL A 1 152 ? -1.635 8.810 8.371 1.00 94.06 152 VAL A O 1
ATOM 1235 N N . ASP A 1 153 ? -3.264 9.716 7.129 1.00 91.25 153 ASP A N 1
ATOM 1236 C CA . ASP A 1 153 ? -2.805 11.105 7.240 1.00 91.25 153 ASP A CA 1
ATOM 1237 C C . ASP A 1 153 ? -3.424 11.848 8.447 1.00 91.25 153 ASP A C 1
ATOM 1239 O O . ASP A 1 153 ? -3.056 12.987 8.756 1.00 91.25 153 ASP A O 1
ATOM 1243 N N . GLY A 1 154 ? -4.340 11.199 9.170 1.00 89.56 154 GLY A N 1
ATOM 1244 C CA . GLY A 1 154 ? -5.044 11.776 10.312 1.00 89.56 154 GLY A CA 1
ATOM 1245 C C . GLY A 1 154 ? -5.965 12.945 9.946 1.00 89.56 154 GLY A C 1
ATOM 1246 O O . GLY A 1 154 ? -6.271 13.751 10.827 1.00 89.56 154 GLY A O 1
ATOM 1247 N N . ASP A 1 155 ? -6.359 13.079 8.676 1.00 90.69 155 ASP A N 1
ATOM 1248 C CA . ASP A 1 155 ? -7.398 14.002 8.226 1.00 90.69 155 ASP A CA 1
ATOM 1249 C C . ASP A 1 155 ? -8.683 13.229 7.907 1.00 90.69 155 ASP A C 1
ATOM 1251 O O . ASP A 1 155 ? -8.820 12.603 6.863 1.00 90.69 155 ASP A O 1
ATOM 1255 N N . ASP A 1 156 ? -9.688 13.352 8.775 1.00 91.62 156 ASP A N 1
ATOM 1256 C CA . ASP A 1 156 ? -10.993 12.697 8.612 1.00 91.62 156 ASP A CA 1
ATOM 1257 C C . ASP A 1 156 ? -11.791 13.171 7.369 1.00 91.62 156 ASP A C 1
ATOM 1259 O O . ASP A 1 156 ? -12.926 12.733 7.156 1.00 91.62 156 ASP A O 1
ATOM 1263 N N . LYS A 1 157 ? -11.247 14.088 6.553 1.00 89.88 157 LYS A N 1
ATOM 1264 C CA . LYS A 1 157 ? -11.845 14.577 5.298 1.00 89.88 157 LYS A CA 1
ATOM 1265 C C . LYS A 1 157 ? -11.191 14.004 4.041 1.00 89.88 157 LYS A C 1
ATOM 1267 O O . LYS A 1 157 ? -11.824 14.043 2.980 1.00 89.88 157 LYS A O 1
ATOM 1272 N N . SER A 1 158 ? -9.966 13.494 4.129 1.00 91.50 158 SER A N 1
ATOM 1273 C CA . SER A 1 158 ? -9.305 12.804 3.023 1.00 91.50 158 SER A CA 1
ATOM 1274 C C . SER A 1 158 ? -9.648 11.310 3.084 1.00 91.50 158 SER A C 1
ATOM 1276 O O . SER A 1 158 ? -10.109 10.801 4.101 1.00 91.50 158 SER A O 1
ATOM 1278 N N . ALA A 1 159 ? -9.535 10.602 1.960 1.00 93.69 159 ALA A N 1
ATOM 1279 C CA . ALA A 1 159 ? -9.765 9.163 1.963 1.00 93.69 159 ALA A CA 1
ATOM 1280 C C . ALA A 1 159 ? -8.980 8.464 0.868 1.00 93.69 159 ALA A C 1
ATOM 1282 O O . ALA A 1 159 ? -8.988 8.907 -0.286 1.00 93.69 159 ALA A O 1
ATOM 1283 N N . TRP A 1 160 ? -8.424 7.307 1.210 1.00 94.94 160 TRP A N 1
ATOM 1284 C CA . TRP A 1 160 ? -8.030 6.308 0.230 1.00 94.94 160 TRP A CA 1
ATOM 1285 C C . TRP A 1 160 ? -9.269 5.627 -0.358 1.00 94.94 160 TRP A C 1
ATOM 1287 O O . TRP A 1 160 ? -10.209 5.258 0.362 1.00 94.94 160 TRP A O 1
ATOM 1297 N N . LYS A 1 161 ? -9.265 5.411 -1.678 1.00 94.38 161 LYS A N 1
ATOM 1298 C CA . LYS A 1 161 ? -10.331 4.696 -2.388 1.00 94.38 161 LYS A CA 1
ATOM 1299 C C . LYS A 1 161 ? -9.752 3.569 -3.233 1.00 94.38 161 LYS A C 1
ATOM 1301 O O . LYS A 1 161 ? -8.973 3.806 -4.151 1.00 94.38 161 LYS A O 1
ATOM 1306 N N . GLY A 1 162 ? -10.193 2.345 -2.955 1.00 92.75 162 GLY A N 1
ATOM 1307 C CA . GLY A 1 162 ? -9.814 1.174 -3.742 1.00 92.75 162 GLY A CA 1
ATOM 1308 C C . GLY A 1 162 ? -10.411 1.225 -5.159 1.00 92.75 162 GLY A C 1
ATOM 1309 O O . GLY A 1 162 ? -11.539 1.701 -5.329 1.00 92.75 162 GLY A O 1
ATOM 1310 N N . PRO A 1 163 ? -9.709 0.707 -6.184 1.00 90.50 163 PRO A N 1
ATOM 1311 C CA . PRO A 1 163 ? -10.149 0.800 -7.580 1.00 90.50 163 PRO A CA 1
ATOM 1312 C C . PRO A 1 163 ? -11.297 -0.155 -7.930 1.00 90.50 163 PRO A C 1
ATOM 1314 O O . PRO A 1 163 ? -11.975 0.028 -8.941 1.00 90.50 163 PRO A O 1
ATOM 1317 N N . HIS A 1 164 ? -11.522 -1.175 -7.103 1.00 91.88 164 HIS A N 1
ATOM 1318 C CA . HIS A 1 164 ? -12.508 -2.225 -7.329 1.00 91.88 164 HIS A CA 1
ATOM 1319 C C . HIS A 1 164 ? -13.287 -2.578 -6.059 1.00 91.88 164 HIS A C 1
ATOM 1321 O O . HIS A 1 164 ? -12.906 -2.204 -4.945 1.00 91.88 164 HIS A O 1
ATOM 1327 N N . ASN A 1 165 ? -14.380 -3.315 -6.248 1.00 96.00 165 ASN A N 1
ATOM 1328 C CA . ASN A 1 165 ? -15.180 -3.861 -5.159 1.00 96.00 165 ASN A CA 1
ATOM 1329 C C . ASN A 1 165 ? -14.373 -4.844 -4.305 1.00 96.00 165 ASN A C 1
ATOM 1331 O O . ASN A 1 165 ? -13.582 -5.617 -4.843 1.00 96.00 165 ASN A O 1
ATOM 1335 N N . ILE A 1 166 ? -14.620 -4.822 -2.995 1.00 96.44 166 ILE A N 1
ATOM 1336 C CA . ILE A 1 166 ? -13.936 -5.674 -2.018 1.00 96.44 166 ILE A CA 1
ATOM 1337 C C . ILE A 1 166 ? -14.274 -7.141 -2.294 1.00 96.44 166 ILE A C 1
ATOM 1339 O O . ILE A 1 166 ? -15.451 -7.508 -2.370 1.00 96.44 166 ILE A O 1
ATOM 1343 N N . LYS A 1 167 ? -13.247 -7.981 -2.394 1.00 96.69 167 LYS A N 1
ATOM 1344 C CA . LYS A 1 167 ? -13.356 -9.437 -2.508 1.00 96.69 167 LYS A CA 1
ATOM 1345 C C . LYS A 1 167 ? -13.057 -10.113 -1.174 1.00 96.69 167 LYS A C 1
ATOM 1347 O O . LYS A 1 167 ? -12.429 -9.540 -0.282 1.00 96.69 167 LYS A O 1
ATOM 1352 N N . ALA A 1 168 ? -13.500 -11.358 -1.031 1.00 96.56 168 ALA A N 1
ATOM 1353 C CA . ALA A 1 168 ? -13.075 -12.202 0.074 1.00 96.56 168 ALA A CA 1
ATOM 1354 C C . ALA A 1 168 ? -11.545 -12.378 0.049 1.00 96.56 168 ALA A C 1
ATOM 1356 O O . ALA A 1 168 ? -10.974 -12.746 -0.976 1.00 96.56 168 ALA A O 1
ATOM 1357 N N . GLY A 1 169 ? -10.899 -12.133 1.186 1.00 95.62 169 GLY A N 1
ATOM 1358 C CA . GLY A 1 169 ? -9.446 -12.145 1.341 1.00 95.62 169 GLY A CA 1
ATOM 1359 C C . GLY A 1 169 ? -8.795 -10.765 1.257 1.00 95.62 169 GLY A C 1
ATOM 1360 O O . GLY A 1 169 ? -7.664 -10.631 1.719 1.00 95.62 169 GLY A O 1
ATOM 1361 N N . ASP A 1 170 ? -9.489 -9.741 0.748 1.00 96.62 170 ASP A N 1
ATOM 1362 C CA . ASP A 1 170 ? -8.937 -8.387 0.729 1.00 96.62 170 ASP A CA 1
ATOM 1363 C C . ASP A 1 170 ? -8.831 -7.807 2.139 1.00 96.62 170 ASP A C 1
ATOM 1365 O O . ASP A 1 170 ? -9.706 -8.025 2.984 1.00 96.62 170 ASP A O 1
ATOM 1369 N N . TYR A 1 171 ? -7.786 -7.024 2.392 1.00 97.00 171 TYR A N 1
ATOM 1370 C CA . TYR A 1 171 ? -7.546 -6.429 3.699 1.00 97.00 171 TYR A CA 1
ATOM 1371 C C . TYR A 1 171 ? -6.990 -5.015 3.653 1.00 97.00 171 TYR A C 1
ATOM 1373 O O . TYR A 1 171 ? -6.328 -4.588 2.710 1.00 97.00 171 TYR A O 1
ATOM 1381 N N . ILE A 1 172 ? -7.210 -4.329 4.767 1.00 97.31 172 ILE A N 1
ATOM 1382 C CA . ILE A 1 172 ? -6.486 -3.127 5.173 1.00 97.31 172 ILE A CA 1
ATOM 1383 C C . ILE A 1 172 ? -5.854 -3.377 6.531 1.00 97.31 172 ILE A C 1
ATOM 1385 O O . ILE A 1 172 ? -6.420 -4.093 7.359 1.00 97.31 172 ILE A O 1
ATOM 1389 N N . GLY A 1 173 ? -4.698 -2.793 6.787 1.00 97.00 173 GLY A N 1
ATOM 1390 C CA . GLY A 1 173 ? -3.985 -3.046 8.022 1.00 97.00 173 GLY A CA 1
ATOM 1391 C C . GLY A 1 173 ? -2.881 -2.051 8.290 1.00 97.00 173 GLY A C 1
ATOM 1392 O O . GLY A 1 173 ? -2.694 -1.076 7.566 1.00 97.00 173 GLY A O 1
ATOM 1393 N N . LEU A 1 174 ? -2.148 -2.343 9.353 1.00 96.94 174 LEU A N 1
ATOM 1394 C CA . LEU A 1 174 ? -1.008 -1.580 9.808 1.00 96.94 174 LEU A CA 1
ATOM 1395 C C . LEU A 1 174 ? 0.170 -2.530 10.085 1.00 96.94 174 LEU A C 1
ATOM 1397 O O . LEU A 1 174 ? -0.016 -3.654 10.560 1.00 96.94 174 LEU A O 1
ATOM 1401 N N . ASP A 1 175 ? 1.382 -2.043 9.844 1.00 95.12 175 ASP A N 1
ATOM 1402 C CA . ASP A 1 175 ? 2.662 -2.531 10.361 1.00 95.12 175 ASP A CA 1
ATOM 1403 C C . ASP A 1 175 ? 3.156 -1.505 11.388 1.00 95.12 175 ASP A C 1
ATOM 1405 O O . ASP A 1 175 ? 3.424 -0.362 11.036 1.00 95.12 175 ASP A O 1
ATOM 1409 N N . MET A 1 176 ? 3.281 -1.887 12.659 1.00 93.81 176 MET A N 1
ATOM 1410 C CA . MET A 1 176 ? 3.703 -0.998 13.745 1.00 93.81 176 MET A CA 1
ATOM 1411 C C . MET A 1 176 ? 5.226 -0.796 13.786 1.00 93.81 176 MET A C 1
ATOM 1413 O O . MET A 1 176 ? 5.758 -0.267 14.762 1.00 93.81 176 MET A O 1
ATOM 1417 N N . LEU A 1 177 ? 5.950 -1.265 12.761 1.00 90.25 177 LEU A N 1
ATOM 1418 C CA . LEU A 1 177 ? 7.410 -1.266 12.600 1.00 90.25 177 LEU A CA 1
ATOM 1419 C C . LEU A 1 177 ? 8.155 -2.150 13.609 1.00 90.25 177 LEU A C 1
ATOM 1421 O O . LEU A 1 177 ? 9.226 -2.682 13.308 1.00 90.25 177 LEU A O 1
ATOM 1425 N N . ARG A 1 178 ? 7.598 -2.331 14.809 1.00 89.19 178 ARG A N 1
ATOM 1426 C CA . ARG A 1 178 ? 8.129 -3.143 15.900 1.00 89.19 178 ARG A CA 1
ATOM 1427 C C . ARG A 1 178 ? 7.004 -3.898 16.618 1.00 89.19 178 ARG A C 1
ATOM 1429 O O . ARG A 1 178 ? 5.878 -3.409 16.673 1.00 89.19 178 ARG A O 1
ATOM 1436 N N . PRO A 1 179 ? 7.312 -5.065 17.210 1.00 91.81 179 PRO A N 1
ATOM 1437 C CA . PRO A 1 179 ? 6.428 -5.745 18.153 1.00 91.81 179 PRO A CA 1
ATOM 1438 C C . PRO A 1 179 ? 5.936 -4.814 19.267 1.00 91.81 179 PRO A C 1
ATOM 1440 O O . PRO A 1 179 ? 6.744 -4.191 19.957 1.00 91.81 179 PRO A O 1
ATOM 1443 N N . MET A 1 180 ? 4.622 -4.745 19.471 1.00 88.56 180 MET A N 1
ATOM 1444 C CA . MET A 1 180 ? 4.016 -3.811 20.422 1.00 88.56 180 MET A CA 1
ATOM 1445 C C . MET A 1 180 ? 3.939 -4.427 21.823 1.00 88.56 180 MET A C 1
ATOM 1447 O O . MET A 1 180 ? 3.226 -5.410 22.014 1.00 88.56 180 MET A O 1
ATOM 1451 N N . PRO A 1 181 ? 4.627 -3.882 22.841 1.00 88.44 181 PRO A N 1
ATOM 1452 C CA . PRO A 1 181 ? 4.670 -4.495 24.173 1.00 88.44 181 PRO A CA 1
ATOM 1453 C C . PRO A 1 181 ? 3.365 -4.326 24.967 1.00 88.44 181 PRO A C 1
ATOM 1455 O O . PRO A 1 181 ? 3.198 -4.941 26.016 1.00 88.44 181 PRO A O 1
ATOM 1458 N N . ILE A 1 182 ? 2.444 -3.497 24.476 1.00 88.69 182 ILE A N 1
ATOM 1459 C CA . ILE A 1 182 ? 1.218 -3.087 25.159 1.00 88.69 182 ILE A CA 1
ATOM 1460 C C . ILE A 1 182 ? -0.001 -3.301 24.265 1.00 88.69 182 ILE A C 1
ATOM 1462 O O . ILE A 1 182 ? 0.101 -3.284 23.040 1.00 88.69 182 ILE A O 1
ATOM 1466 N N . ALA A 1 183 ? -1.162 -3.470 24.896 1.00 90.44 183 ALA A N 1
ATOM 1467 C CA . ALA A 1 183 ? -2.436 -3.579 24.197 1.00 90.44 183 ALA A CA 1
ATOM 1468 C C . ALA A 1 183 ? -2.780 -2.273 23.464 1.00 90.44 183 ALA A C 1
ATOM 1470 O O . ALA A 1 183 ? -2.611 -1.175 24.010 1.00 90.44 183 ALA A O 1
ATOM 1471 N N . LEU A 1 184 ? -3.325 -2.405 22.256 1.00 91.94 184 LEU A N 1
ATOM 1472 C CA . LEU A 1 184 ? -3.676 -1.279 21.394 1.00 91.94 184 LEU A CA 1
ATOM 1473 C C . LEU A 1 184 ? -5.184 -1.156 21.210 1.00 91.94 184 LEU A C 1
ATOM 1475 O O . LEU A 1 184 ? -5.923 -2.143 21.178 1.00 91.94 184 LEU A O 1
ATOM 1479 N N . ASN A 1 185 ? -5.624 0.089 21.071 1.00 94.06 185 ASN A N 1
ATOM 1480 C CA . ASN A 1 185 ? -6.963 0.457 20.644 1.00 94.06 185 ASN A CA 1
ATOM 1481 C C . ASN A 1 185 ? -6.870 0.990 19.222 1.00 94.06 185 ASN A C 1
ATOM 1483 O O . ASN A 1 185 ? -6.058 1.870 18.952 1.00 94.06 185 ASN A O 1
ATOM 1487 N N . TYR A 1 186 ? -7.726 0.489 18.350 1.00 95.00 186 TYR A N 1
ATOM 1488 C CA . TYR A 1 186 ? -7.787 0.865 16.951 1.00 95.00 186 TYR A CA 1
ATOM 1489 C C . TYR A 1 186 ? -9.039 1.678 16.672 1.00 95.00 186 TYR A C 1
ATOM 1491 O O . TYR A 1 186 ? -10.106 1.422 17.244 1.00 95.00 186 TYR A O 1
ATOM 1499 N N . ARG A 1 187 ? -8.889 2.633 15.762 1.00 95.62 187 ARG A N 1
ATOM 1500 C CA . ARG A 1 187 ? -9.962 3.412 15.161 1.00 95.62 187 ARG A CA 1
ATOM 1501 C C . ARG A 1 187 ? -9.900 3.203 13.656 1.00 95.62 187 ARG A C 1
ATOM 1503 O O . ARG A 1 187 ? -8.823 3.234 13.072 1.00 95.62 187 ARG A O 1
ATOM 1510 N N . VAL A 1 188 ? -11.059 2.981 13.050 1.00 95.88 188 VAL A N 1
ATOM 1511 C CA . VAL A 1 188 ? -11.205 2.908 11.598 1.00 95.88 188 VAL A CA 1
ATOM 1512 C C . VAL A 1 188 ? -12.395 3.759 11.192 1.00 95.88 188 VAL A C 1
ATOM 1514 O O . VAL A 1 188 ? -13.507 3.521 11.667 1.00 95.88 188 VAL A O 1
ATOM 1517 N N . LEU A 1 189 ? -12.164 4.731 10.317 1.00 95.75 189 LEU A N 1
ATOM 1518 C CA . LEU A 1 189 ? -13.187 5.588 9.734 1.00 95.75 189 LEU A CA 1
ATOM 1519 C C . LEU A 1 189 ? -13.371 5.211 8.264 1.00 95.75 189 LEU A C 1
ATOM 1521 O O . LEU A 1 189 ? -12.426 5.230 7.475 1.00 95.75 189 LEU A O 1
ATOM 1525 N N . THR A 1 190 ? -14.591 4.833 7.887 1.00 95.12 190 THR A N 1
ATOM 1526 C CA . THR A 1 190 ? -14.894 4.355 6.528 1.00 95.12 190 THR A CA 1
ATOM 1527 C C . THR A 1 190 ? -16.219 4.891 6.017 1.00 95.12 190 THR A C 1
ATOM 1529 O O . THR A 1 190 ? -17.124 5.170 6.798 1.00 95.12 190 THR A O 1
ATOM 1532 N N . GLN A 1 191 ? -16.377 4.954 4.696 1.00 93.88 191 GLN A N 1
ATOM 1533 C CA . GLN A 1 191 ? -17.682 5.156 4.062 1.00 93.88 191 GLN A CA 1
ATOM 1534 C C . GLN A 1 191 ? -18.248 3.807 3.596 1.00 93.88 191 GLN A C 1
ATOM 1536 O O . GLN A 1 191 ? -18.302 3.521 2.396 1.00 93.88 191 GLN A O 1
ATOM 1541 N N . HIS A 1 192 ? -18.648 2.961 4.549 1.00 91.50 192 HIS A N 1
ATOM 1542 C CA . HIS A 1 192 ? -19.175 1.615 4.296 1.00 91.50 192 HIS A CA 1
ATOM 1543 C C . HIS A 1 192 ? -20.516 1.375 5.005 1.00 91.50 192 HIS A C 1
ATOM 1545 O O . HIS A 1 192 ? -20.751 1.922 6.083 1.00 91.50 192 HIS A O 1
ATOM 1551 N N . PRO A 1 193 ? -21.400 0.515 4.460 1.00 90.31 193 PRO A N 1
ATOM 1552 C CA . PRO A 1 193 ? -22.623 0.123 5.151 1.00 90.31 193 PRO A CA 1
ATOM 1553 C C . PRO A 1 193 ? -22.321 -0.503 6.515 1.00 90.31 193 PRO A C 1
ATOM 1555 O O . PRO A 1 193 ? -21.408 -1.317 6.641 1.00 90.31 193 PRO A O 1
ATOM 1558 N N . TYR A 1 194 ? -23.169 -0.246 7.515 1.00 87.38 194 TYR A N 1
ATOM 1559 C CA . TYR A 1 194 ? -23.017 -0.794 8.873 1.00 87.38 194 TYR A CA 1
ATOM 1560 C C . TYR A 1 194 ? -22.835 -2.326 8.922 1.00 87.38 194 TYR A C 1
ATOM 1562 O O . TYR A 1 194 ? -22.209 -2.862 9.836 1.00 87.38 194 TYR A O 1
ATOM 1570 N N . ALA A 1 195 ? -23.375 -3.052 7.937 1.00 87.06 195 ALA A N 1
ATOM 1571 C CA . ALA A 1 195 ? -23.229 -4.501 7.818 1.00 87.06 195 ALA A CA 1
ATOM 1572 C C . ALA A 1 195 ? -21.777 -4.960 7.581 1.00 87.06 195 ALA A C 1
ATOM 1574 O O . ALA A 1 195 ? -21.451 -6.091 7.946 1.00 87.06 195 ALA A O 1
ATOM 1575 N N . TYR A 1 196 ? -20.912 -4.096 7.039 1.00 87.31 196 TYR A N 1
ATOM 1576 C CA . TYR A 1 196 ? -19.508 -4.388 6.748 1.00 87.31 196 TYR A CA 1
ATOM 1577 C C . TYR A 1 196 ? -18.745 -4.897 7.975 1.00 87.31 196 TYR A C 1
ATOM 1579 O O . TYR A 1 196 ? -18.010 -5.872 7.893 1.00 87.31 196 TYR A O 1
ATOM 1587 N N . ARG A 1 197 ? -19.026 -4.362 9.170 1.00 88.19 197 ARG A N 1
ATOM 1588 C CA . ARG A 1 197 ? -18.383 -4.819 10.417 1.00 88.19 197 ARG A CA 1
ATOM 1589 C C . ARG A 1 197 ? -18.541 -6.319 10.700 1.00 88.19 197 ARG A C 1
ATOM 1591 O O . ARG A 1 197 ? -17.796 -6.870 11.497 1.00 88.19 197 ARG A O 1
ATOM 1598 N N . ARG A 1 198 ? -19.559 -6.969 10.119 1.00 87.81 198 ARG A N 1
ATOM 1599 C CA . ARG A 1 198 ? -19.844 -8.403 10.302 1.00 87.81 198 ARG A CA 1
ATOM 1600 C C . ARG A 1 198 ? -19.059 -9.289 9.339 1.00 87.81 198 ARG A C 1
ATOM 1602 O O . ARG A 1 198 ? -19.091 -10.505 9.495 1.00 87.81 198 ARG A O 1
ATOM 1609 N N . THR A 1 199 ? -18.428 -8.704 8.325 1.00 90.06 199 THR A N 1
ATOM 1610 C CA . THR A 1 199 ? -17.599 -9.425 7.355 1.00 90.06 199 THR A CA 1
ATOM 1611 C C . THR A 1 199 ? -16.119 -9.335 7.692 1.00 90.06 199 THR A C 1
ATOM 1613 O O . THR A 1 199 ? -15.331 -10.016 7.049 1.00 90.06 199 THR A O 1
ATOM 1616 N N . LEU A 1 200 ? -15.748 -8.526 8.685 1.00 92.44 200 LEU A N 1
ATOM 1617 C CA . LEU A 1 200 ? -14.367 -8.297 9.079 1.00 92.44 200 LEU A CA 1
ATOM 1618 C C . LEU A 1 200 ? -13.863 -9.370 10.037 1.00 92.44 200 LEU A C 1
ATOM 1620 O O . LEU A 1 200 ? -14.498 -9.673 11.047 1.00 92.44 200 LEU A O 1
ATOM 1624 N N . SER A 1 201 ? -12.672 -9.868 9.739 1.00 94.81 201 SER A N 1
ATOM 1625 C CA . SER A 1 201 ? -11.858 -10.681 10.630 1.00 94.81 201 SER A CA 1
ATOM 1626 C C . SER A 1 201 ? -10.632 -9.886 11.044 1.00 94.81 201 SER A C 1
ATOM 1628 O O . SER A 1 201 ? -9.845 -9.473 10.193 1.00 94.81 201 SER A O 1
ATOM 1630 N N . VAL A 1 202 ? -10.449 -9.710 12.351 1.00 95.94 202 VAL A N 1
ATOM 1631 C CA . VAL A 1 202 ? -9.252 -9.069 12.901 1.00 95.94 202 VAL A CA 1
ATOM 1632 C C . VAL A 1 202 ? -8.144 -10.108 12.979 1.00 95.94 202 VAL A C 1
ATOM 1634 O O . VAL A 1 202 ? -8.314 -11.157 13.598 1.00 95.94 202 VAL A O 1
ATOM 1637 N N . GLN A 1 203 ? -7.015 -9.829 12.342 1.00 97.31 203 GLN A N 1
ATOM 1638 C CA . GLN A 1 203 ? -5.854 -10.709 12.333 1.00 97.31 203 GLN A CA 1
ATOM 1639 C C . GLN A 1 203 ? -4.614 -9.968 12.794 1.00 97.31 203 GLN A C 1
ATOM 1641 O O . GLN A 1 203 ? -4.455 -8.781 12.510 1.00 97.31 203 GLN A O 1
ATOM 1646 N N . ILE A 1 204 ? -3.725 -10.687 13.470 1.00 97.12 204 ILE A N 1
ATOM 1647 C CA . ILE A 1 204 ? -2.412 -10.186 13.869 1.00 97.12 204 ILE A CA 1
ATOM 1648 C C . ILE A 1 204 ? -1.305 -11.100 13.356 1.00 97.12 204 ILE A C 1
ATOM 1650 O O . ILE A 1 204 ? -1.528 -12.288 13.108 1.00 97.12 204 ILE A O 1
ATOM 1654 N N . SER A 1 205 ? -0.108 -10.540 13.225 1.00 96.50 205 SER A N 1
ATOM 1655 C CA . SER A 1 205 ? 1.099 -11.288 12.883 1.00 96.50 205 SER A CA 1
ATOM 1656 C C . SER A 1 205 ? 2.335 -10.683 13.551 1.00 96.50 205 SER A C 1
ATOM 1658 O O . SER A 1 205 ? 2.386 -9.489 13.867 1.00 96.50 205 SER A O 1
ATOM 1660 N N . ASN A 1 206 ? 3.344 -11.522 13.774 1.00 94.00 206 ASN A N 1
ATOM 1661 C CA . ASN A 1 206 ? 4.653 -11.105 14.273 1.00 94.00 206 ASN A CA 1
ATOM 1662 C C . 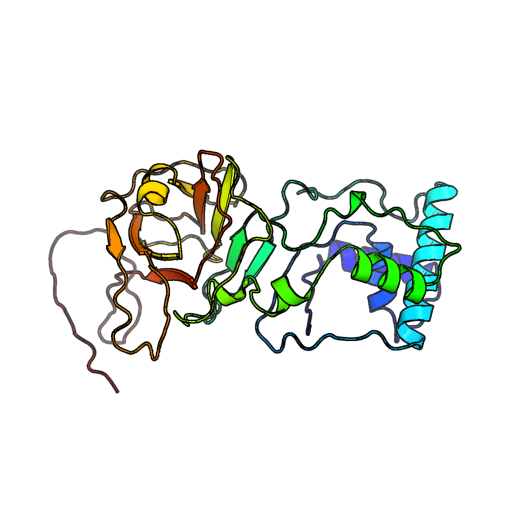ASN A 1 206 ? 5.631 -10.793 13.126 1.00 94.00 206 ASN A C 1
ATOM 1664 O O . ASN A 1 206 ? 6.521 -9.960 13.294 1.00 94.00 206 ASN A O 1
ATOM 1668 N N . ASP A 1 207 ? 5.467 -11.444 11.973 1.00 89.06 207 ASP A N 1
ATOM 1669 C CA . ASP A 1 207 ? 6.412 -11.445 10.848 1.00 89.06 207 ASP A CA 1
ATOM 1670 C C . ASP A 1 207 ? 5.802 -10.966 9.520 1.00 89.06 207 ASP A C 1
ATOM 1672 O O . ASP A 1 207 ? 6.536 -10.719 8.565 1.00 89.06 207 ASP A O 1
ATOM 1676 N N . GLY A 1 208 ? 4.480 -10.787 9.471 1.00 88.62 208 GLY A N 1
ATOM 1677 C CA . GLY A 1 208 ? 3.736 -10.374 8.282 1.00 88.62 208 GLY A CA 1
ATOM 1678 C C . GLY A 1 208 ? 3.437 -11.528 7.320 1.00 88.62 208 GLY A C 1
ATOM 1679 O O . GLY A 1 208 ? 2.834 -11.301 6.272 1.00 88.62 208 GLY A O 1
ATOM 1680 N N . VAL A 1 209 ? 3.824 -12.760 7.666 1.00 87.62 209 VAL A N 1
ATOM 1681 C CA . VAL A 1 209 ? 3.645 -13.968 6.849 1.00 87.62 209 VAL A CA 1
ATOM 1682 C C . VAL A 1 209 ? 2.609 -14.883 7.487 1.00 87.62 209 VAL A C 1
ATOM 1684 O O . VAL A 1 209 ? 1.638 -15.260 6.828 1.00 87.62 209 VAL A O 1
ATOM 1687 N N . ASP A 1 210 ? 2.775 -15.186 8.774 1.00 91.31 210 ASP A N 1
ATOM 1688 C CA . ASP A 1 210 ? 1.872 -16.057 9.515 1.00 91.31 210 ASP A CA 1
ATOM 1689 C C . ASP A 1 210 ? 0.829 -15.218 10.253 1.00 91.31 210 ASP A C 1
ATOM 1691 O O . ASP A 1 210 ? 1.137 -14.465 11.182 1.00 91.31 210 ASP A O 1
ATOM 1695 N N . TRP A 1 211 ? -0.429 -15.342 9.830 1.00 94.75 211 TRP A N 1
ATOM 1696 C CA . TRP A 1 211 ? -1.543 -14.543 10.338 1.00 94.75 211 TRP A CA 1
ATOM 1697 C C . TRP A 1 211 ? -2.474 -15.381 11.204 1.00 94.75 211 TRP A C 1
ATOM 1699 O O . TRP A 1 211 ? -2.918 -16.457 10.806 1.00 94.75 211 TRP A O 1
ATOM 1709 N N . THR A 1 212 ? -2.809 -14.858 12.380 1.00 95.62 212 THR A N 1
ATOM 1710 C CA . THR A 1 212 ? -3.752 -15.492 13.308 1.00 95.62 212 THR A CA 1
ATOM 1711 C C . THR A 1 212 ? -4.963 -14.597 13.514 1.00 95.62 212 THR A C 1
ATOM 1713 O O . THR A 1 212 ? -4.819 -13.407 13.791 1.00 95.62 212 THR A O 1
ATOM 1716 N N . GLU A 1 213 ? -6.163 -15.166 13.391 1.00 94.94 213 GLU A N 1
ATOM 1717 C CA . GLU A 1 213 ? -7.405 -14.478 13.744 1.00 94.94 213 GLU A CA 1
ATOM 1718 C C . GLU A 1 213 ? -7.513 -14.323 15.261 1.00 94.94 213 GLU A C 1
ATOM 1720 O O . GLU A 1 213 ? -7.355 -15.288 16.012 1.00 94.94 213 GLU A O 1
ATOM 1725 N N . VAL A 1 214 ? -7.800 -13.102 15.708 1.00 92.56 214 VAL A N 1
ATOM 1726 C CA . VAL A 1 214 ? -7.937 -12.774 17.126 1.00 92.56 214 VAL A CA 1
ATOM 1727 C C . VAL A 1 214 ? -9.339 -12.312 17.452 1.00 92.56 214 VAL A C 1
ATOM 1729 O O . VAL A 1 214 ? -10.001 -11.606 16.690 1.00 92.56 214 VAL A O 1
ATOM 1732 N N . ARG A 1 215 ? -9.790 -12.694 18.645 1.00 83.81 215 ARG A N 1
ATOM 1733 C CA . ARG A 1 215 ? -11.033 -12.175 19.200 1.00 83.81 215 ARG A CA 1
ATOM 1734 C C . ARG A 1 215 ? -10.735 -10.847 19.872 1.00 83.81 215 ARG A C 1
ATOM 1736 O O . ARG A 1 215 ? -9.979 -10.787 20.834 1.00 83.81 215 ARG A O 1
ATOM 1743 N N . THR A 1 216 ? -11.360 -9.786 19.385 1.00 80.31 216 THR A N 1
ATOM 1744 C CA . THR A 1 216 ? -11.277 -8.475 20.028 1.00 80.31 216 THR A CA 1
ATOM 1745 C C . THR A 1 216 ? -11.849 -8.540 21.447 1.00 80.31 216 THR A C 1
ATOM 1747 O O . THR A 1 216 ? -12.808 -9.270 21.708 1.00 80.31 216 THR A O 1
ATOM 1750 N N . ALA A 1 217 ? -11.292 -7.754 22.377 1.00 72.81 217 ALA A N 1
ATOM 1751 C CA . ALA A 1 217 ? -11.737 -7.758 23.781 1.00 72.81 217 ALA A CA 1
ATOM 1752 C C . ALA A 1 217 ? -13.224 -7.422 23.958 1.00 72.81 217 ALA A C 1
ATOM 1754 O O . ALA A 1 217 ? -13.877 -7.903 24.880 1.00 72.81 217 ALA A O 1
ATOM 1755 N N . ALA A 1 218 ? -13.743 -6.590 23.063 1.00 77.12 218 ALA A N 1
ATOM 1756 C CA . ALA A 1 218 ? -15.159 -6.338 22.879 1.00 77.12 218 ALA A CA 1
ATOM 1757 C C . ALA A 1 218 ? -15.470 -6.428 21.379 1.00 77.12 218 ALA A C 1
ATOM 1759 O O . ALA A 1 218 ? -14.566 -6.189 20.570 1.00 77.12 218 ALA A O 1
ATOM 1760 N N . PRO A 1 219 ? -16.714 -6.746 20.979 1.00 82.25 219 PRO A N 1
ATOM 1761 C CA . PRO A 1 219 ? -17.117 -6.665 19.580 1.00 82.25 219 PRO A CA 1
ATOM 1762 C C . PRO A 1 219 ? -16.779 -5.292 18.995 1.00 82.25 219 PRO A C 1
ATOM 1764 O O . PRO A 1 219 ? -16.888 -4.288 19.699 1.00 82.25 219 PRO A O 1
ATOM 1767 N N . ILE A 1 220 ? -16.413 -5.247 17.711 1.00 89.44 220 ILE A N 1
ATOM 1768 C CA . ILE A 1 220 ? -16.133 -3.987 17.014 1.00 89.44 220 ILE A CA 1
ATOM 1769 C C . ILE A 1 220 ? -17.350 -3.061 17.156 1.00 89.44 220 ILE A C 1
ATOM 1771 O O . ILE A 1 220 ? -18.446 -3.361 16.660 1.00 89.44 220 ILE A O 1
ATOM 1775 N N . ALA A 1 221 ? -17.150 -1.950 17.864 1.00 91.06 221 ALA A N 1
ATOM 1776 C CA . ALA A 1 221 ? -18.177 -0.967 18.152 1.00 91.06 221 ALA A CA 1
ATOM 1777 C C . ALA A 1 221 ? -18.158 0.086 17.048 1.00 91.06 221 ALA A C 1
ATOM 1779 O O . ALA A 1 221 ? -17.224 0.878 16.970 1.00 91.06 221 ALA A O 1
ATOM 1780 N N . CYS A 1 222 ? -19.182 0.077 16.196 1.00 91.94 222 CYS A N 1
ATOM 1781 C CA . CYS A 1 222 ? -19.313 1.036 15.107 1.00 91.94 222 CYS A CA 1
ATOM 1782 C C . CYS A 1 222 ? -20.495 1.974 15.342 1.00 91.94 222 CYS A C 1
ATOM 1784 O O . CYS A 1 222 ? -21.565 1.516 15.754 1.00 91.94 222 CYS A O 1
ATOM 1786 N N . HIS A 1 223 ? -20.319 3.254 15.039 1.00 91.00 223 HIS A N 1
ATOM 1787 C CA . HIS A 1 223 ? -21.366 4.270 15.100 1.00 91.00 223 HIS A CA 1
ATOM 1788 C C . HIS A 1 223 ? -21.248 5.230 13.917 1.00 91.00 223 HIS A C 1
ATOM 1790 O O . HIS A 1 223 ? -20.189 5.337 13.299 1.00 91.00 223 HIS A O 1
ATOM 1796 N N . ALA A 1 224 ? -22.359 5.888 13.582 1.00 89.38 224 ALA A N 1
ATOM 1797 C CA . ALA A 1 224 ? -22.342 6.959 12.596 1.00 89.38 224 ALA A CA 1
ATOM 1798 C C . ALA A 1 224 ? -21.432 8.082 13.106 1.00 89.38 224 ALA A C 1
ATOM 1800 O O . ALA A 1 224 ? -21.548 8.490 14.265 1.00 89.38 224 ALA A O 1
ATOM 1801 N N . PHE A 1 225 ? -20.514 8.533 12.259 1.00 86.75 225 PHE A N 1
ATOM 1802 C CA . PHE A 1 225 ? -19.589 9.602 12.594 1.00 86.75 225 PHE A CA 1
ATOM 1803 C C . PHE A 1 225 ? -20.257 10.950 12.312 1.00 86.75 225 PHE A C 1
ATOM 1805 O O . PHE A 1 225 ? -20.648 11.232 11.181 1.00 86.75 225 PHE A O 1
ATOM 1812 N N . ASP A 1 226 ? -20.438 11.753 13.359 1.00 74.75 226 ASP A N 1
ATOM 1813 C CA . ASP A 1 226 ? -21.122 13.043 13.279 1.00 74.75 226 ASP A CA 1
ATOM 1814 C C . ASP A 1 226 ? -20.122 14.146 12.924 1.00 74.75 226 ASP A C 1
ATOM 1816 O O . ASP A 1 226 ? -19.366 14.626 13.772 1.00 74.75 226 ASP A O 1
ATOM 1820 N N . THR A 1 227 ? -20.104 14.557 11.658 1.00 65.38 227 THR A N 1
ATOM 1821 C CA . THR A 1 227 ? -19.303 15.698 11.216 1.00 65.38 227 THR A CA 1
ATOM 1822 C C . THR A 1 227 ? -20.032 17.002 11.510 1.00 65.38 227 THR A C 1
ATOM 1824 O O . THR A 1 227 ? -20.598 17.631 10.615 1.00 65.38 227 THR A O 1
ATOM 1827 N N . LYS A 1 228 ? -20.001 17.431 12.774 1.00 56.78 228 LYS A N 1
ATOM 1828 C CA . LYS A 1 228 ? -20.634 18.686 13.219 1.00 56.78 228 LYS A CA 1
ATOM 1829 C C . LYS A 1 228 ? -20.078 19.950 12.543 1.00 56.78 228 LYS A C 1
ATOM 1831 O O . LYS A 1 228 ? -20.760 20.967 12.547 1.00 56.78 228 LYS A O 1
ATOM 1836 N N . ASP A 1 229 ? -18.909 19.859 11.904 1.00 50.88 229 ASP A N 1
ATOM 1837 C CA . ASP A 1 229 ? -18.233 20.957 11.190 1.00 50.88 229 ASP A CA 1
ATOM 1838 C C . ASP A 1 229 ? -18.181 20.774 9.659 1.00 50.88 229 ASP A C 1
ATOM 1840 O O . ASP A 1 229 ? -17.405 21.432 8.959 1.00 50.88 229 ASP A O 1
ATOM 1844 N N . ALA A 1 230 ? -18.988 19.869 9.100 1.00 49.72 230 ALA A N 1
ATOM 1845 C CA . ALA A 1 230 ? -19.062 19.681 7.657 1.00 49.72 230 ALA A CA 1
ATOM 1846 C C . ALA A 1 230 ? -20.000 20.705 7.007 1.00 49.72 230 ALA A C 1
ATOM 1848 O O . ALA A 1 230 ? -21.214 20.510 6.940 1.00 49.72 230 ALA A O 1
ATOM 1849 N N . GLN A 1 231 ? -19.427 21.782 6.468 1.00 45.16 231 GLN A N 1
ATOM 1850 C CA . GLN A 1 231 ? -20.049 22.490 5.349 1.00 45.16 231 GLN A CA 1
ATOM 1851 C C . GLN A 1 231 ? -20.379 21.469 4.246 1.00 45.16 231 GLN A C 1
ATOM 1853 O O . GLN A 1 231 ? -19.478 20.836 3.712 1.00 45.16 231 GLN A O 1
ATOM 1858 N N . GLU A 1 232 ? -21.680 21.295 4.001 1.00 49.44 232 GLU A N 1
ATOM 1859 C CA . GLU A 1 232 ? -22.351 20.592 2.897 1.00 49.44 232 GLU A CA 1
ATOM 1860 C C . GLU A 1 232 ? -21.698 19.297 2.350 1.00 49.44 232 GLU A C 1
ATOM 1862 O O . GLU A 1 232 ? -20.702 19.314 1.634 1.00 49.44 232 GLU A O 1
ATOM 1867 N N . ASN A 1 233 ? -22.406 18.172 2.547 1.00 50.94 233 ASN A N 1
ATOM 1868 C CA . ASN A 1 233 ? -22.229 16.873 1.868 1.00 50.94 233 ASN A CA 1
ATOM 1869 C C . ASN A 1 233 ? -21.107 15.940 2.364 1.00 50.94 233 ASN A C 1
ATOM 1871 O O . ASN A 1 233 ? -20.496 15.243 1.550 1.00 50.94 233 ASN A O 1
ATOM 1875 N N . VAL A 1 234 ? -20.867 15.825 3.676 1.00 57.00 234 VAL A N 1
ATOM 1876 C CA . VAL A 1 234 ? -20.107 14.660 4.165 1.00 57.00 234 VAL A CA 1
ATOM 1877 C C . VAL A 1 234 ? -21.016 13.419 4.157 1.00 57.00 234 VAL A C 1
ATOM 1879 O O . VAL A 1 234 ? -22.123 13.475 4.694 1.00 57.00 234 VAL A O 1
ATOM 1882 N N . PRO A 1 235 ? -20.602 12.321 3.497 1.00 64.44 235 PRO A N 1
ATOM 1883 C CA . PRO A 1 235 ? -21.408 11.107 3.387 1.00 64.44 235 PRO A CA 1
ATOM 1884 C C . PRO A 1 235 ? -21.588 10.372 4.724 1.00 64.44 235 PRO A C 1
ATOM 1886 O O . PRO A 1 235 ? -20.854 10.632 5.667 1.00 64.44 235 PRO A O 1
ATOM 1889 N N . ASP A 1 236 ? -22.506 9.396 4.771 1.00 81.06 236 ASP A N 1
ATOM 1890 C CA . ASP A 1 236 ? -22.704 8.485 5.912 1.00 81.06 236 ASP A CA 1
ATOM 1891 C C . ASP A 1 236 ? -21.400 7.736 6.263 1.00 81.06 236 ASP A C 1
ATOM 1893 O O . ASP A 1 236 ? -21.105 6.660 5.729 1.00 81.06 236 ASP A O 1
ATOM 1897 N N . LEU A 1 237 ? -20.594 8.334 7.142 1.00 91.19 237 LEU A N 1
ATOM 1898 C CA . LEU A 1 237 ? -19.344 7.780 7.642 1.00 91.19 237 LEU A CA 1
ATOM 1899 C C . LEU A 1 237 ? -19.608 6.876 8.846 1.00 91.19 237 LEU A C 1
ATOM 1901 O O . LEU A 1 237 ? -20.461 7.145 9.696 1.00 91.19 237 LEU A O 1
ATOM 1905 N N . LEU A 1 238 ? -18.834 5.801 8.929 1.00 92.50 238 LEU A N 1
ATOM 1906 C CA . LEU A 1 238 ? -18.881 4.830 10.005 1.00 92.50 238 LEU A CA 1
ATOM 1907 C C . LEU A 1 238 ? -17.541 4.814 10.735 1.00 92.50 238 LEU A C 1
ATOM 1909 O O . LEU A 1 238 ? -16.524 4.417 10.161 1.00 92.50 238 LEU A O 1
ATOM 1913 N N . GLU A 1 239 ? -17.560 5.198 12.009 1.00 94.62 239 GLU A N 1
ATOM 1914 C CA . GLU A 1 239 ? -16.411 5.075 12.899 1.00 94.62 239 GLU A CA 1
ATOM 1915 C C . GLU A 1 239 ? -16.524 3.772 13.691 1.00 94.62 239 GLU A C 1
ATOM 1917 O O . GLU A 1 239 ? -17.465 3.573 14.463 1.00 94.62 239 GLU A O 1
ATOM 1922 N N . CYS A 1 240 ? -15.555 2.881 13.505 1.00 94.50 240 CYS A N 1
ATOM 1923 C CA . CYS A 1 240 ? -15.437 1.616 14.211 1.00 94.50 240 CYS A CA 1
ATOM 1924 C C . CYS A 1 240 ? -14.239 1.644 15.162 1.00 94.50 240 CYS A C 1
ATOM 1926 O O . CYS A 1 240 ? -13.125 1.986 14.767 1.00 94.50 240 CYS A O 1
ATOM 1928 N N . ARG A 1 241 ? -14.454 1.231 16.414 1.00 94.62 241 ARG A N 1
ATOM 1929 C CA . ARG A 1 241 ? -13.408 1.119 17.437 1.00 94.62 241 ARG A CA 1
ATOM 1930 C C . ARG A 1 241 ? -13.351 -0.286 18.018 1.00 94.62 241 ARG A C 1
ATOM 1932 O O . ARG A 1 241 ? -14.385 -0.914 18.259 1.00 94.62 241 ARG A O 1
ATOM 1939 N N . PHE A 1 242 ? -12.140 -0.774 18.259 1.00 94.06 242 PHE A N 1
ATOM 1940 C CA . PHE A 1 242 ? -11.898 -2.067 18.899 1.00 94.06 242 PHE A CA 1
ATOM 1941 C C . PHE A 1 242 ? -10.528 -2.105 19.576 1.00 94.06 242 PHE A C 1
ATOM 1943 O O . PHE A 1 242 ? -9.664 -1.278 19.301 1.00 94.06 242 PHE A O 1
ATOM 1950 N N . SER A 1 243 ? -10.322 -3.079 20.462 1.00 93.44 243 SER A N 1
ATOM 1951 C CA . SER A 1 243 ? -9.053 -3.262 21.171 1.00 93.44 243 SER A CA 1
ATOM 1952 C 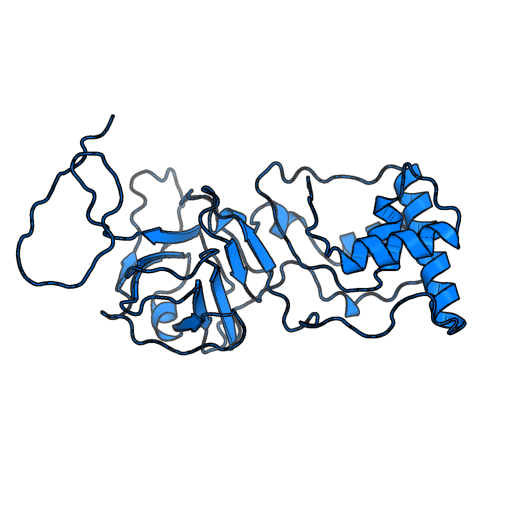C . SER A 1 243 ? -8.554 -4.693 21.020 1.00 93.44 243 SER A C 1
ATOM 1954 O O . SER A 1 243 ? -9.337 -5.641 21.152 1.00 93.44 243 SER A O 1
ATOM 1956 N N . ILE A 1 244 ? -7.247 -4.830 20.814 1.00 93.12 244 ILE A N 1
ATOM 1957 C CA . ILE A 1 244 ? -6.526 -6.107 20.797 1.00 93.12 244 ILE A CA 1
ATOM 1958 C C . ILE A 1 244 ? -5.708 -6.182 22.089 1.00 93.12 244 ILE A C 1
ATOM 1960 O O . ILE A 1 244 ? -4.981 -5.239 22.414 1.00 93.12 244 ILE A O 1
ATOM 1964 N N . LYS A 1 245 ? -5.889 -7.255 22.870 1.00 90.94 245 LYS A N 1
ATOM 1965 C CA . LYS A 1 245 ? -5.258 -7.417 24.198 1.00 90.94 245 LYS A CA 1
ATOM 1966 C C . LYS A 1 245 ? -3.951 -8.179 24.133 1.00 90.94 245 LYS A C 1
ATOM 1968 O O . LYS A 1 245 ? -3.105 -7.999 25.004 1.00 90.94 245 LYS A O 1
ATOM 1973 N N . GLU A 1 246 ? -3.816 -9.010 23.114 1.00 90.88 246 GLU A N 1
ATOM 1974 C CA . GLU A 1 246 ? -2.585 -9.651 22.713 1.00 90.88 246 GLU A CA 1
ATOM 1975 C C . GLU A 1 246 ? -1.491 -8.588 22.590 1.00 90.88 246 GLU A C 1
ATOM 1977 O O . GLU A 1 246 ? -1.734 -7.459 22.170 1.00 90.88 246 GLU A O 1
ATOM 1982 N N . THR A 1 247 ? -0.279 -8.937 22.995 1.00 91.12 247 THR A N 1
ATOM 1983 C CA . THR A 1 247 ? 0.897 -8.077 22.870 1.00 91.12 247 THR A CA 1
ATOM 1984 C C . THR A 1 247 ? 1.944 -8.798 22.031 1.00 91.12 247 THR A C 1
ATOM 1986 O O . THR A 1 247 ? 1.787 -9.966 21.678 1.00 91.12 247 THR A O 1
ATOM 1989 N N . ARG A 1 248 ? 3.025 -8.097 21.699 1.00 92.06 248 ARG A N 1
ATOM 1990 C CA . ARG A 1 248 ? 4.173 -8.554 20.904 1.00 92.06 248 ARG A CA 1
ATOM 1991 C C . ARG A 1 248 ? 3.888 -8.861 19.435 1.00 92.06 248 ARG A C 1
ATOM 1993 O O . ARG A 1 248 ? 4.821 -9.239 18.734 1.00 92.06 248 ARG A O 1
ATOM 2000 N N . TYR A 1 249 ? 2.675 -8.624 18.947 1.00 94.81 249 TYR A N 1
ATOM 2001 C CA . TYR A 1 249 ? 2.440 -8.586 17.509 1.00 94.81 249 TYR A CA 1
ATOM 2002 C C . TYR A 1 249 ? 2.971 -7.286 16.912 1.00 94.81 249 TYR A C 1
ATOM 2004 O O . TYR A 1 249 ? 3.046 -6.254 17.585 1.00 94.81 249 TYR A O 1
ATOM 2012 N N . ARG A 1 250 ? 3.377 -7.359 15.647 1.00 95.19 250 ARG A N 1
ATOM 2013 C CA . ARG A 1 250 ? 3.876 -6.221 14.869 1.00 95.19 250 ARG A CA 1
ATOM 2014 C C . ARG A 1 250 ? 2.860 -5.760 13.832 1.00 95.19 250 ARG A C 1
ATOM 2016 O O . ARG A 1 250 ? 2.837 -4.582 13.509 1.00 95.19 250 ARG A O 1
ATOM 2023 N N . PHE A 1 251 ? 2.046 -6.671 13.315 1.00 97.00 251 PHE A N 1
ATOM 2024 C CA . PHE A 1 251 ? 1.102 -6.398 12.241 1.00 97.00 251 PHE A CA 1
ATOM 2025 C C . PHE A 1 251 ? -0.326 -6.636 12.710 1.00 97.00 251 PHE A C 1
ATOM 2027 O O . PHE A 1 251 ? -0.586 -7.586 13.449 1.00 97.00 251 PHE A O 1
ATOM 2034 N N . MET A 1 252 ? -1.247 -5.808 12.226 1.00 96.75 252 MET A N 1
ATOM 2035 C CA . MET A 1 252 ? -2.687 -5.991 12.380 1.00 96.75 252 MET A CA 1
ATOM 2036 C C . MET A 1 252 ? -3.349 -5.775 11.026 1.00 96.75 252 MET A C 1
ATOM 2038 O O . MET A 1 252 ? -3.006 -4.823 10.330 1.00 96.75 252 MET A O 1
ATOM 2042 N N . ARG A 1 253 ? -4.310 -6.621 10.655 1.00 97.06 253 ARG A N 1
ATOM 2043 C CA . ARG A 1 253 ? -5.155 -6.383 9.483 1.00 97.06 253 ARG A CA 1
ATOM 2044 C C . ARG A 1 253 ? -6.614 -6.742 9.727 1.00 97.06 253 ARG A C 1
ATOM 2046 O O . ARG A 1 253 ? -6.943 -7.583 10.564 1.00 97.06 253 ARG A O 1
ATOM 2053 N N . LEU A 1 254 ? -7.474 -6.104 8.948 1.00 96.81 254 LEU A N 1
ATOM 2054 C CA . LEU A 1 254 ? -8.904 -6.338 8.844 1.00 96.81 254 LEU A CA 1
ATOM 2055 C C . LEU A 1 254 ? -9.180 -6.998 7.499 1.00 96.81 254 LEU A C 1
ATOM 2057 O O . LEU A 1 254 ? -9.227 -6.322 6.475 1.00 96.81 254 LEU A O 1
ATOM 2061 N N . GLU A 1 255 ? -9.339 -8.318 7.508 1.00 96.88 255 GLU A N 1
ATOM 2062 C CA . GLU A 1 255 ? -9.625 -9.102 6.306 1.00 96.88 255 GLU A CA 1
ATOM 2063 C C . GLU A 1 255 ? -11.137 -9.192 6.077 1.00 96.88 255 GLU A C 1
ATOM 2065 O O . GLU A 1 255 ? -11.892 -9.570 6.981 1.00 96.88 255 GLU A O 1
ATOM 2070 N N . SER A 1 256 ? -11.588 -8.889 4.861 1.00 96.44 256 SER A N 1
ATOM 2071 C CA . SER A 1 256 ? -12.960 -9.136 4.437 1.00 96.44 256 SER A CA 1
ATOM 2072 C C . SER A 1 256 ? -13.165 -10.620 4.150 1.00 96.44 256 SER A C 1
ATOM 2074 O O . SER A 1 256 ? -12.509 -11.208 3.298 1.00 96.44 256 SER A O 1
ATOM 2076 N N . LYS A 1 257 ? -14.135 -11.244 4.816 1.00 96.06 257 LYS A N 1
ATOM 2077 C CA . LYS A 1 257 ? -14.482 -12.661 4.617 1.00 96.06 257 LYS A CA 1
ATOM 2078 C C . LYS A 1 257 ? -15.473 -12.911 3.482 1.00 96.06 257 LYS A C 1
ATOM 2080 O O . LYS A 1 257 ? -15.892 -14.051 3.285 1.00 96.06 257 LYS A O 1
ATOM 2085 N N . ARG A 1 258 ? -15.927 -11.866 2.786 1.00 95.56 258 ARG A N 1
ATOM 2086 C CA . ARG A 1 258 ? -16.955 -11.964 1.742 1.00 95.56 258 ARG A CA 1
ATOM 2087 C C . ARG A 1 258 ? -16.682 -10.989 0.611 1.00 95.56 258 ARG A C 1
ATOM 2089 O O . ARG A 1 258 ? -16.134 -9.914 0.843 1.00 95.56 258 ARG A O 1
ATOM 2096 N N . ASP A 1 259 ? -17.175 -11.350 -0.565 1.00 96.75 259 ASP A N 1
ATOM 2097 C CA . ASP A 1 259 ? -17.311 -10.424 -1.681 1.00 96.75 259 ASP A CA 1
ATOM 2098 C C . ASP A 1 259 ? -18.404 -9.398 -1.364 1.00 96.75 259 ASP A C 1
ATOM 2100 O O . ASP A 1 259 ? -19.483 -9.739 -0.863 1.00 96.75 259 ASP A O 1
ATOM 2104 N N . LEU A 1 260 ? -18.122 -8.134 -1.655 1.00 95.62 260 LEU A N 1
ATOM 2105 C CA . LEU A 1 260 ? -19.009 -7.003 -1.419 1.00 95.62 260 LEU A CA 1
ATOM 2106 C C . LEU A 1 260 ? -19.253 -6.269 -2.737 1.00 95.62 260 LEU A C 1
ATOM 2108 O O . LEU A 1 260 ? -18.489 -6.367 -3.690 1.00 95.62 260 LEU A O 1
ATOM 2112 N N . ASN A 1 261 ? -20.344 -5.516 -2.810 1.00 95.38 261 ASN A N 1
ATOM 2113 C CA . ASN A 1 261 ? -20.720 -4.749 -4.001 1.00 95.38 261 ASN A CA 1
ATOM 2114 C C . ASN A 1 261 ? -20.218 -3.294 -3.969 1.00 95.38 261 ASN A C 1
ATOM 2116 O O . ASN A 1 261 ? -20.701 -2.464 -4.737 1.00 95.38 261 ASN A O 1
ATOM 2120 N N . PHE A 1 262 ? -19.279 -2.986 -3.075 1.00 94.38 262 PHE A N 1
ATOM 2121 C CA . PHE A 1 262 ? -18.633 -1.684 -2.937 1.00 94.38 262 PHE A CA 1
ATOM 2122 C C . PHE A 1 262 ? -17.129 -1.863 -2.693 1.00 94.38 262 PHE A C 1
ATOM 2124 O O . PHE A 1 262 ? -16.701 -2.903 -2.192 1.00 94.38 262 PHE A O 1
ATOM 2131 N N . GLY A 1 263 ? -16.331 -0.859 -3.062 1.00 94.69 263 GLY A N 1
ATOM 2132 C CA . GLY A 1 263 ? -14.880 -0.825 -2.842 1.00 94.69 263 GLY A CA 1
ATOM 2133 C C . GLY A 1 263 ? -14.472 -0.236 -1.490 1.00 94.69 263 GLY A C 1
ATOM 2134 O O . GLY A 1 263 ? -15.289 0.342 -0.763 1.00 94.69 263 GLY A O 1
ATOM 2135 N N . PHE A 1 264 ? -13.187 -0.344 -1.150 1.00 96.00 264 PHE A N 1
ATOM 2136 C CA . PHE A 1 264 ? -12.638 0.341 0.020 1.00 96.00 264 PHE A CA 1
ATOM 2137 C C . PHE A 1 264 ? -12.768 1.860 -0.111 1.00 96.00 264 PHE A C 1
ATOM 2139 O O . PHE A 1 264 ? -12.491 2.427 -1.166 1.00 96.00 264 PHE A O 1
ATOM 2146 N N . LYS A 1 265 ? -13.191 2.498 0.981 1.00 95.75 265 LYS A N 1
ATOM 2147 C CA . LYS A 1 265 ? -13.227 3.948 1.167 1.00 95.75 265 LYS A CA 1
ATOM 2148 C C . LYS A 1 265 ? -12.849 4.230 2.615 1.00 95.75 265 LYS A C 1
ATOM 2150 O O . LYS A 1 265 ? -13.713 4.170 3.494 1.00 95.75 265 LYS A O 1
ATOM 2155 N N . VAL A 1 266 ? -11.558 4.417 2.854 1.00 96.31 266 VAL A N 1
ATOM 2156 C CA . VAL A 1 266 ? -10.968 4.503 4.194 1.00 96.31 266 VAL A CA 1
ATOM 2157 C C . VAL A 1 266 ? -10.468 5.920 4.398 1.00 96.31 266 VAL A C 1
ATOM 2159 O O . VAL A 1 266 ? -9.627 6.376 3.633 1.00 96.31 266 VAL A O 1
ATOM 2162 N N . TYR A 1 267 ? -11.027 6.591 5.397 1.00 95.56 267 TYR A N 1
ATOM 2163 C CA . TYR A 1 267 ? -10.681 7.961 5.776 1.00 95.56 267 TYR A CA 1
ATOM 2164 C C . TYR A 1 267 ? -9.611 7.984 6.867 1.00 95.56 267 TYR A C 1
ATOM 2166 O O . TYR A 1 267 ? -8.767 8.859 6.895 1.00 95.56 267 TYR A O 1
ATOM 2174 N N . ASP A 1 268 ? -9.633 7.003 7.769 1.00 95.38 268 ASP A N 1
ATOM 2175 C CA . ASP A 1 268 ? -8.602 6.867 8.793 1.00 95.38 268 ASP A CA 1
ATOM 2176 C C . ASP A 1 268 ? -8.487 5.409 9.236 1.00 95.38 268 ASP A C 1
ATOM 2178 O O . ASP A 1 268 ? -9.492 4.708 9.407 1.00 95.38 268 ASP A O 1
ATOM 2182 N N . ILE A 1 269 ? -7.260 4.960 9.465 1.00 96.44 269 ILE A N 1
ATOM 2183 C CA . ILE A 1 269 ? -6.936 3.772 10.242 1.00 96.44 269 ILE A CA 1
ATOM 2184 C C . ILE A 1 269 ? -5.787 4.114 11.184 1.00 96.44 269 ILE A C 1
ATOM 2186 O O . ILE A 1 269 ? -4.625 4.220 10.802 1.00 96.44 269 ILE A O 1
ATOM 2190 N N . SER A 1 270 ? -6.119 4.262 12.458 1.00 95.00 270 SER A N 1
ATOM 2191 C CA . SER A 1 270 ? -5.181 4.721 13.473 1.00 95.00 270 SER A CA 1
ATOM 2192 C C . SER A 1 270 ? -5.224 3.836 14.710 1.00 95.00 270 SER A C 1
ATOM 2194 O O . SER A 1 270 ? -6.136 3.025 14.923 1.00 95.00 270 SER A O 1
ATOM 2196 N N . PHE A 1 271 ? -4.194 3.965 15.543 1.00 94.12 271 PHE A N 1
ATOM 2197 C CA . PHE A 1 271 ? -4.112 3.258 16.809 1.00 94.12 271 PHE A CA 1
ATOM 2198 C C . PHE A 1 271 ? -3.652 4.175 17.939 1.00 94.12 271 PHE A C 1
ATOM 2200 O O . PHE A 1 271 ? -2.929 5.151 17.753 1.00 94.12 271 PHE A O 1
ATOM 2207 N N . SER A 1 272 ? -4.066 3.826 19.150 1.00 91.81 272 SER A N 1
ATOM 2208 C CA . SER A 1 272 ? -3.658 4.472 20.389 1.00 91.81 272 SER A CA 1
ATOM 2209 C C . SER A 1 272 ? -3.413 3.423 21.462 1.00 91.81 272 SER A C 1
ATOM 2211 O O . SER A 1 272 ? -4.023 2.352 21.476 1.00 91.81 272 SER A O 1
ATOM 2213 N N . ALA A 1 273 ? -2.530 3.734 22.400 1.00 85.50 273 ALA A N 1
ATOM 2214 C CA . ALA A 1 273 ? -2.246 2.871 23.531 1.00 85.50 273 ALA A CA 1
ATOM 2215 C C . ALA A 1 273 ? -2.451 3.641 24.832 1.00 85.50 273 ALA A C 1
ATOM 2217 O O . ALA A 1 273 ? -2.130 4.824 24.920 1.00 85.50 273 ALA A O 1
ATOM 2218 N N . LYS A 1 274 ? -2.955 2.955 25.859 1.00 72.69 274 LYS A N 1
ATOM 2219 C CA . LYS A 1 274 ? -2.925 3.480 27.225 1.00 72.69 274 LYS A CA 1
ATOM 2220 C C . LYS A 1 274 ? -1.605 3.046 27.846 1.00 72.69 274 LYS A C 1
ATOM 2222 O O . LYS A 1 274 ? -1.452 1.873 28.173 1.00 72.69 274 LYS A O 1
ATOM 2227 N N . ALA A 1 275 ? -0.664 3.971 27.985 1.00 63.50 275 ALA A N 1
ATOM 2228 C CA . ALA A 1 275 ? 0.603 3.710 28.652 1.00 63.50 275 ALA A CA 1
ATOM 2229 C C . ALA A 1 275 ? 0.707 4.549 29.925 1.00 63.50 275 ALA A C 1
ATOM 2231 O O . ALA A 1 275 ? 0.388 5.738 29.912 1.00 63.50 275 ALA A O 1
ATOM 2232 N N . LYS A 1 276 ? 1.152 3.926 31.022 1.00 60.31 276 LYS A N 1
ATOM 2233 C CA . LYS A 1 276 ? 1.537 4.664 32.226 1.00 60.31 276 LYS A CA 1
ATOM 2234 C C . LYS A 1 276 ? 2.841 5.402 31.914 1.00 60.31 276 LYS A C 1
ATOM 2236 O O . LYS A 1 276 ? 3.771 4.802 31.376 1.00 60.31 276 LYS A O 1
ATOM 2241 N N . ARG A 1 277 ? 2.893 6.694 32.218 1.00 58.12 277 ARG A N 1
ATOM 2242 C CA . ARG A 1 277 ? 4.121 7.491 32.167 1.00 58.12 277 ARG A CA 1
ATOM 2243 C C . ARG A 1 277 ? 4.593 7.755 33.591 1.00 58.12 277 ARG A C 1
ATOM 2245 O O . ARG A 1 277 ? 3.764 7.842 34.496 1.00 58.12 277 ARG A O 1
ATOM 2252 N N . ASP A 1 278 ? 5.900 7.819 33.795 1.00 58.12 278 ASP A N 1
ATOM 2253 C CA . ASP A 1 278 ? 6.464 8.274 35.061 1.00 58.12 278 ASP A CA 1
ATOM 2254 C C . ASP A 1 278 ? 6.317 9.800 35.212 1.00 58.12 278 ASP A C 1
ATOM 2256 O O . ASP A 1 278 ? 5.828 10.496 34.318 1.00 58.12 278 ASP A O 1
ATOM 2260 N N . VAL A 1 279 ? 6.755 10.330 36.356 1.00 61.53 279 VAL A N 1
ATOM 2261 C CA . VAL A 1 279 ? 6.707 11.771 36.680 1.00 61.53 279 VAL A CA 1
ATOM 2262 C C . VAL A 1 279 ? 7.541 12.622 35.704 1.00 61.53 279 VAL A C 1
ATOM 2264 O O . VAL A 1 279 ? 7.371 13.836 35.647 1.00 61.53 279 VAL A O 1
ATOM 2267 N N . ASN A 1 280 ? 8.415 11.990 34.915 1.00 59.03 280 ASN A N 1
ATOM 2268 C CA . ASN A 1 280 ? 9.276 12.619 33.917 1.00 59.03 280 ASN A CA 1
ATOM 2269 C C . ASN A 1 280 ? 8.757 12.416 32.478 1.00 59.03 280 ASN A C 1
ATOM 2271 O O . ASN A 1 280 ? 9.439 12.783 31.521 1.00 59.03 280 ASN A O 1
ATOM 2275 N N . GLY A 1 281 ? 7.570 11.823 32.299 1.00 55.19 281 GLY A N 1
ATOM 2276 C CA . GLY A 1 281 ? 6.969 11.561 30.992 1.00 55.19 281 GLY A CA 1
ATOM 2277 C C . GLY A 1 281 ? 7.513 10.325 30.261 1.00 55.19 281 GLY A C 1
ATOM 2278 O O . GLY A 1 281 ? 7.116 10.081 29.119 1.00 55.19 281 GLY A O 1
ATOM 2279 N N . GLN A 1 282 ? 8.380 9.526 30.889 1.00 55.84 282 GLN A N 1
ATOM 2280 C CA . GLN A 1 282 ? 8.925 8.295 30.322 1.00 55.84 282 GLN A CA 1
ATOM 2281 C C . GLN A 1 282 ? 7.892 7.164 30.403 1.00 55.84 282 GLN A C 1
ATOM 2283 O O . GLN A 1 282 ? 7.232 6.972 31.422 1.00 55.84 282 GLN A O 1
ATOM 2288 N N . LEU A 1 283 ? 7.738 6.400 29.317 1.00 55.41 283 LEU A N 1
ATOM 2289 C CA . LEU A 1 283 ? 6.854 5.233 29.275 1.00 55.41 283 LEU A CA 1
ATOM 2290 C C . LEU A 1 283 ? 7.332 4.184 30.288 1.00 55.41 283 LEU A C 1
ATOM 2292 O O . LEU A 1 283 ? 8.432 3.651 30.153 1.00 55.41 283 LEU A O 1
ATOM 2296 N N . LEU A 1 284 ? 6.496 3.876 31.278 1.00 53.22 284 LEU A N 1
ATOM 2297 C CA . LEU A 1 284 ? 6.730 2.768 32.194 1.00 53.22 284 LEU A CA 1
ATOM 2298 C C . LEU A 1 284 ? 6.417 1.469 31.445 1.00 53.22 284 LEU A C 1
ATOM 2300 O O . LEU A 1 284 ? 5.296 1.284 30.959 1.00 53.22 284 LEU A O 1
ATOM 2304 N N . GLU A 1 285 ? 7.398 0.570 31.336 1.00 44.75 285 GLU A N 1
ATOM 2305 C CA . GLU A 1 285 ? 7.135 -0.808 30.922 1.00 44.75 285 GLU A CA 1
ATOM 2306 C C . GLU A 1 285 ? 6.078 -1.386 31.864 1.00 44.75 285 GLU A C 1
ATOM 2308 O O . GLU A 1 285 ? 6.263 -1.435 33.081 1.00 44.75 285 GLU A O 1
ATOM 2313 N N . ILE A 1 286 ? 4.930 -1.771 31.305 1.00 44.56 286 ILE A N 1
ATOM 2314 C CA . ILE A 1 286 ? 3.842 -2.372 32.071 1.00 44.56 286 ILE A CA 1
ATOM 2315 C C . ILE A 1 286 ? 4.281 -3.797 32.421 1.00 44.56 286 ILE A C 1
ATOM 2317 O O . ILE A 1 286 ? 3.961 -4.752 31.716 1.00 44.56 286 ILE A O 1
ATOM 2321 N N . VAL A 1 287 ? 5.038 -3.937 33.509 1.00 32.31 287 VAL A N 1
ATOM 2322 C CA . VAL A 1 287 ? 5.064 -5.181 34.274 1.00 32.31 287 VAL A CA 1
ATOM 2323 C C . VAL A 1 287 ? 3.680 -5.286 34.902 1.00 32.31 287 VAL A C 1
ATOM 2325 O O . VAL A 1 287 ? 3.225 -4.367 35.584 1.00 32.31 287 VAL A O 1
ATOM 2328 N N . ALA A 1 288 ? 2.962 -6.350 34.556 1.00 36.84 288 ALA A N 1
ATOM 2329 C CA . ALA A 1 288 ? 1.687 -6.658 35.169 1.00 36.84 288 ALA A CA 1
ATOM 2330 C C . ALA A 1 288 ? 1.931 -6.884 36.660 1.00 36.84 288 ALA A C 1
ATOM 2332 O O . ALA A 1 288 ? 2.501 -7.905 37.016 1.00 36.84 288 ALA A O 1
ATOM 2333 N N . ASP A 1 289 ? 1.531 -5.930 37.493 1.00 33.47 289 ASP A N 1
ATOM 2334 C CA . ASP A 1 289 ? 1.215 -6.217 38.880 1.00 33.47 289 ASP A CA 1
ATOM 2335 C C . ASP A 1 289 ? 0.134 -5.274 39.402 1.00 33.47 289 ASP A C 1
ATOM 2337 O O . ASP A 1 289 ? -0.056 -4.142 38.940 1.00 33.47 289 ASP A O 1
ATOM 2341 N N . GLU A 1 290 ? -0.640 -5.876 40.289 1.00 38.09 290 GLU A N 1
ATOM 2342 C CA . GLU A 1 290 ? -1.902 -5.453 40.860 1.00 38.09 290 GLU A CA 1
ATOM 2343 C C . GLU A 1 290 ? -1.747 -4.143 41.658 1.00 38.09 290 GLU A C 1
ATOM 2345 O O . GLU A 1 290 ? -0.739 -3.901 42.313 1.00 38.09 290 GLU A O 1
ATOM 2350 N N . ASP A 1 291 ? -2.786 -3.310 41.599 1.00 40.59 291 ASP A N 1
ATOM 2351 C CA . ASP A 1 291 ? -3.023 -2.120 42.426 1.00 40.59 291 ASP A CA 1
ATOM 2352 C C . ASP A 1 291 ? -2.397 -0.763 42.027 1.00 40.59 291 ASP A C 1
ATOM 2354 O O . ASP A 1 291 ? -1.202 -0.577 41.813 1.00 40.59 291 ASP A O 1
ATOM 2358 N N . GLY A 1 292 ? -3.273 0.254 41.988 1.00 34.62 292 GLY A N 1
ATOM 2359 C CA . GLY A 1 292 ? -2.916 1.678 41.959 1.00 34.62 292 GLY A CA 1
ATOM 2360 C C . GLY A 1 292 ? -3.192 2.387 40.630 1.00 34.62 292 GLY A C 1
ATOM 2361 O O . GLY A 1 292 ? -2.326 2.481 39.756 1.00 34.62 292 GLY A O 1
ATOM 2362 N N . VAL A 1 293 ? -4.408 2.922 40.484 1.00 35.12 293 VAL A N 1
ATOM 2363 C CA . VAL A 1 293 ? -4.818 3.815 39.387 1.00 35.12 293 VAL A CA 1
ATOM 2364 C C . VAL A 1 293 ? -4.702 5.266 39.854 1.00 35.12 293 VAL A C 1
ATOM 2366 O O . VAL A 1 293 ? -5.364 5.641 40.815 1.00 35.12 293 VAL A O 1
ATOM 2369 N N . PHE A 1 294 ? -3.943 6.087 39.126 1.00 31.42 294 PHE A N 1
ATOM 2370 C CA . PHE A 1 294 ? -4.071 7.546 39.151 1.00 31.42 294 PHE A CA 1
ATOM 2371 C C . PHE A 1 294 ? -4.007 8.088 37.721 1.00 31.42 294 PHE A C 1
ATOM 2373 O O . PHE A 1 294 ? -3.189 7.642 36.915 1.00 31.42 294 PHE A O 1
ATOM 2380 N N . PHE A 1 295 ? -4.921 9.009 37.415 1.00 32.50 295 PHE A N 1
ATOM 2381 C CA . PHE A 1 295 ? -5.046 9.696 36.132 1.00 32.50 295 PHE A CA 1
ATOM 2382 C C . PHE A 1 295 ? -4.384 11.070 36.228 1.00 32.50 295 PHE A C 1
ATOM 2384 O O . PHE A 1 295 ? -4.559 11.761 37.232 1.00 32.50 295 PHE A O 1
ATOM 2391 N N . VAL A 1 296 ? -3.687 11.479 35.171 1.00 29.50 296 VAL A N 1
ATOM 2392 C CA . VAL A 1 296 ? -3.389 12.889 34.910 1.00 29.50 296 VAL A CA 1
ATOM 2393 C C . VAL A 1 296 ? -3.992 13.198 33.545 1.00 29.50 296 VAL A C 1
ATOM 2395 O O . VAL A 1 296 ? -3.666 12.540 32.558 1.00 29.50 296 VAL A O 1
ATOM 2398 N N . GLU A 1 297 ? -4.957 14.113 33.532 1.00 30.22 297 GLU A N 1
ATOM 2399 C CA . GLU A 1 297 ? -5.467 14.744 32.317 1.00 30.22 297 GLU A CA 1
ATOM 2400 C C . GLU A 1 297 ? -4.436 15.784 31.875 1.00 30.22 297 GLU A C 1
ATOM 2402 O O . GLU A 1 297 ? -4.129 16.698 32.645 1.00 30.22 297 GLU A O 1
ATOM 2407 N N . ASP A 1 298 ? -3.906 15.657 30.659 1.00 33.69 298 ASP A N 1
ATOM 2408 C CA . ASP A 1 298 ? -3.145 16.746 30.054 1.00 33.69 298 ASP A CA 1
ATOM 2409 C C . ASP A 1 298 ? -4.145 17.784 29.535 1.00 33.69 298 ASP A C 1
ATOM 2411 O O . ASP A 1 298 ? -5.013 17.484 28.714 1.00 33.69 298 ASP A O 1
ATOM 2415 N N . LYS A 1 299 ? -4.049 18.998 30.084 1.00 29.78 299 LYS A N 1
ATOM 2416 C CA . LYS A 1 299 ? -4.708 20.185 29.542 1.00 29.78 299 LYS A CA 1
ATOM 2417 C C . LYS A 1 299 ? -4.036 20.563 28.228 1.00 29.78 299 LYS A C 1
ATOM 2419 O O . LYS A 1 299 ? -2.811 20.582 28.162 1.00 29.78 299 LYS A O 1
ATOM 2424 N N . ASP A 1 300 ? -4.863 20.902 27.247 1.00 35.16 300 ASP A N 1
ATOM 2425 C CA . ASP A 1 300 ? -4.457 21.486 25.973 1.00 35.16 300 ASP A CA 1
ATOM 2426 C C . ASP A 1 300 ? -3.546 22.714 26.190 1.00 35.16 300 ASP A C 1
ATOM 2428 O O . ASP A 1 300 ? -3.934 23.658 26.889 1.00 35.16 300 ASP A O 1
ATOM 2432 N N . GLU A 1 301 ? -2.365 22.699 25.566 1.00 32.12 301 GLU A N 1
ATOM 2433 C CA . GLU A 1 301 ? -1.584 23.891 25.194 1.00 32.12 301 GLU A CA 1
ATOM 2434 C C . GLU A 1 301 ? -1.414 23.937 23.673 1.00 32.12 301 GLU A C 1
ATOM 2436 O O . GLU A 1 301 ? -1.067 22.887 23.080 1.00 32.12 301 GLU A O 1
#

Secondary structure (DSSP, 8-state):
--------HHHHHHHHHHHTTS---GGGHHHHHHHHH-SPPP-EE-SS-----PPPHHHHHHHHHHHHHHHHHHHHT-S-S--SPPSSPGGGPPEEEE-TTSS-EEEES--SSPPGGG----TTS-HHHHHHHHHHH--THHHHHS-GGGGSSS-TT--EEEEEEPPTT-EEEEE-SS--SS-EEEEEEE---GGGGGTEEEEEESSSSS-EE---SS--EEEE---TT--S-----EEEEEEE---S--EEEEEE-S--SSEEEEEEEEEEE---B-TTSPBPP-----------PPPP-

Foldseek 3Di:
DPDDADDDPVLVVLLVVVCVVDVQDPVQSVLLSVLQQPEDGAQEDEDDQPPDDDDDPVNQVSNLVSNVVSVVCVVVVVVSGDPDYDPPHLQLGWRWYAAQVNQKIKTWSQDQADDPVVDDDDSPDGPVRVVVVRVVVDPCVLCNQAPPNQQRHPALPGKHWGPDFAAFFIKIKIFSVFWFLFKKKKKWKWQDPPCQLVQWFKWFALPSPDIDTDDWPDRWDKDFDDPPPDDDDDHRMIMTMTIDGDTRTRMIMIGGRHTDPGTTITRYIDMDGDFDADPVRHTDNPPDDDDDDDDDDDDDD

pLDDT: mean 81.2, std 16.53, range [29.5, 97.31]

Solvent-accessible surface area (backbone atoms only — not comparable to full-atom values): 17968 Å² total; per-res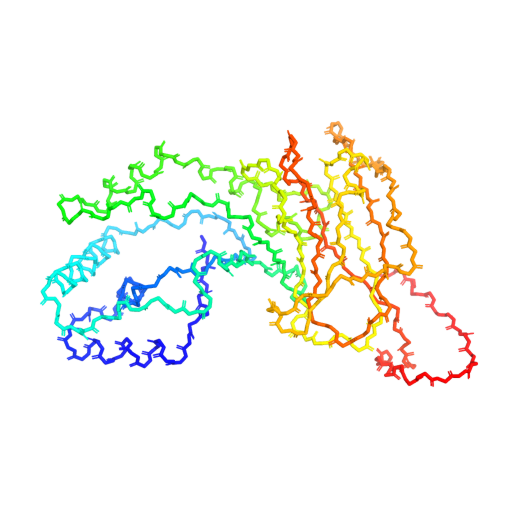idue (Å²): 77,82,78,84,76,93,71,55,73,66,57,52,58,50,46,56,58,48,48,77,77,43,89,67,60,77,95,50,45,68,48,37,50,61,53,61,56,58,59,86,77,79,54,71,49,70,92,71,70,76,54,79,71,74,77,50,73,68,53,43,53,49,32,43,51,35,50,46,53,50,51,53,44,62,74,67,64,70,75,83,55,60,82,71,79,60,83,76,43,80,96,65,49,50,37,35,20,53,24,74,81,70,61,31,30,40,35,24,68,69,64,81,65,79,68,68,84,80,58,79,93,57,84,90,55,54,56,68,58,50,53,52,57,49,51,77,75,45,76,60,64,59,46,76,76,16,35,70,44,29,22,27,56,80,41,86,85,42,36,16,49,51,83,51,55,37,40,54,72,41,36,47,34,40,34,45,87,46,60,32,87,55,43,41,36,38,42,37,31,28,62,53,65,83,69,54,71,77,38,52,42,45,29,36,14,71,80,78,74,64,75,42,80,54,82,49,80,46,77,75,48,67,44,78,52,83,66,90,82,56,81,81,83,74,70,78,28,30,36,33,38,40,36,44,74,70,54,53,40,21,27,42,34,40,28,26,73,45,71,48,97,50,44,51,38,30,18,30,57,49,76,48,66,88,71,57,56,48,101,84,68,48,76,50,81,84,69,92,71,87,85,87,89,84,87,81,85,83,76,92,129